Protein AF-A0A968TW89-F1 (afdb_monomer)

Mean predicted aligned error: 7.74 Å

Sequence (364 aa):
MARAKLKATPSTTDAPSNLSKARGDDRLTLAHVTHEAVEQLGGIGAVLEGMITSPVYQQQVKRTILVGPTSTQGAVDPQSRLGDHGEVLYSSVDNIDKLQLADKLRPIEWAFNTAIVYGKRHYNPPGLNRTGEAEVLLIDTFRINPDRLNRFKFKLWERFGLPSWKYESAWDYEEYMRLAEPCYYALLAIMHREDLPCVMFSHEFMGMPAVLQAIHDGPTKFRTVFHAHECSTVRRLVEDHPGHDTMFYNALRQARDLKLYVDDVFGSMDGYFRHGLISRTHLCDGLIAVGDYVRDEFRFLGRHFDDIPIDVVYNGLPVIPCTMKSKQASRTMLQDYSEKLLGYRPEVLMTHITRPVISKGLLA

Structure (mmCIF, N/CA/C/O backbone):
data_AF-A0A968TW89-F1
#
_entry.id   AF-A0A968TW89-F1
#
loop_
_atom_site.group_PDB
_atom_site.id
_atom_site.type_symbol
_atom_site.label_atom_id
_atom_site.label_alt_id
_atom_site.label_comp_id
_atom_site.label_asym_id
_atom_site.label_entity_id
_atom_site.label_seq_id
_atom_site.pdbx_PDB_ins_code
_atom_site.Cartn_x
_atom_site.Cartn_y
_atom_site.Cartn_z
_atom_site.occupancy
_atom_site.B_iso_or_equiv
_atom_site.auth_seq_id
_atom_site.auth_comp_id
_atom_site.auth_asym_id
_atom_site.auth_atom_id
_atom_site.pdbx_PDB_model_num
ATOM 1 N N . MET A 1 1 ? -5.730 -35.143 61.633 1.00 43.44 1 MET A N 1
ATOM 2 C CA . MET A 1 1 ? -6.122 -33.851 61.027 1.00 43.44 1 MET A CA 1
ATOM 3 C C . MET A 1 1 ? -4.870 -33.152 60.519 1.00 43.44 1 MET A C 1
ATOM 5 O O . MET A 1 1 ? -4.106 -32.613 61.308 1.00 43.44 1 MET A O 1
ATOM 9 N N . ALA A 1 2 ? -4.603 -33.288 59.221 1.00 30.91 2 ALA A N 1
ATOM 10 C CA . ALA A 1 2 ? -3.376 -32.850 58.564 1.00 30.91 2 ALA A CA 1
ATOM 11 C C . ALA A 1 2 ? -3.481 -31.387 58.099 1.00 30.91 2 ALA A C 1
ATOM 13 O O . ALA A 1 2 ? -4.445 -31.021 57.432 1.00 30.91 2 ALA A O 1
ATOM 14 N N . ARG A 1 3 ? -2.474 -30.566 58.419 1.00 31.75 3 ARG A N 1
ATOM 15 C CA . ARG A 1 3 ? -2.250 -29.241 57.821 1.00 31.75 3 ARG A CA 1
ATOM 16 C C . ARG A 1 3 ? -1.149 -29.378 56.770 1.00 31.75 3 ARG A C 1
ATOM 18 O O . ARG A 1 3 ? 0.006 -29.627 57.108 1.00 31.75 3 ARG A O 1
ATOM 25 N N . ALA A 1 4 ? -1.533 -29.264 55.502 1.00 34.72 4 ALA A N 1
ATOM 26 C CA . ALA A 1 4 ? -0.631 -29.317 54.360 1.00 34.72 4 ALA A CA 1
ATOM 27 C C . ALA A 1 4 ? 0.203 -28.027 54.260 1.00 34.72 4 ALA A C 1
ATOM 29 O O . ALA A 1 4 ? -0.327 -26.920 54.346 1.00 34.72 4 ALA A O 1
ATOM 30 N N . LYS A 1 5 ? 1.518 -28.190 54.084 1.00 34.56 5 LYS A N 1
ATOM 31 C CA . LYS A 1 5 ? 2.475 -27.120 53.776 1.00 34.56 5 LYS A CA 1
ATOM 32 C C . LYS A 1 5 ? 2.294 -26.676 52.321 1.00 34.56 5 LYS A C 1
ATOM 34 O O . LYS A 1 5 ? 2.336 -27.517 51.424 1.00 34.56 5 LYS A O 1
ATOM 39 N N . LEU A 1 6 ? 2.146 -25.369 52.094 1.00 33.22 6 LEU A N 1
ATOM 40 C CA . LEU A 1 6 ? 2.253 -24.763 50.766 1.00 33.22 6 LEU A CA 1
ATOM 41 C C . LEU A 1 6 ? 3.669 -24.984 50.207 1.00 33.22 6 LEU A C 1
ATOM 43 O O . LEU A 1 6 ? 4.656 -24.627 50.851 1.00 33.22 6 LEU A O 1
ATOM 47 N N . LYS A 1 7 ? 3.759 -25.566 49.007 1.00 33.78 7 LYS A N 1
ATOM 48 C CA . LYS A 1 7 ? 4.970 -25.569 48.177 1.00 33.78 7 LYS A CA 1
ATOM 49 C C . LYS A 1 7 ? 5.013 -24.273 47.367 1.00 33.78 7 LYS A C 1
ATOM 51 O O . LYS A 1 7 ? 4.023 -23.913 46.738 1.00 33.78 7 LYS A O 1
ATOM 56 N N . ALA A 1 8 ? 6.161 -23.605 47.402 1.00 33.03 8 ALA A N 1
ATOM 57 C CA . ALA A 1 8 ? 6.469 -22.431 46.600 1.00 33.03 8 ALA A CA 1
ATOM 58 C C . ALA A 1 8 ? 6.522 -22.772 45.100 1.00 33.03 8 ALA A C 1
ATOM 60 O O . ALA A 1 8 ? 7.038 -23.819 44.705 1.00 33.03 8 ALA A O 1
ATOM 61 N N . THR A 1 9 ? 5.978 -21.872 44.288 1.00 35.41 9 THR A N 1
ATOM 62 C CA . THR A 1 9 ? 5.981 -21.882 42.821 1.00 35.41 9 THR A CA 1
ATOM 63 C C . THR A 1 9 ? 7.401 -21.630 42.287 1.00 35.41 9 THR A C 1
ATOM 65 O O . THR A 1 9 ? 8.077 -20.751 42.827 1.00 35.41 9 THR A O 1
ATOM 68 N N . PRO A 1 10 ? 7.882 -22.333 41.242 1.00 32.16 10 PRO A N 1
ATOM 69 C CA . PRO A 1 10 ? 9.173 -22.029 40.631 1.00 32.16 10 PRO A CA 1
ATOM 70 C C . PRO A 1 10 ? 9.092 -20.746 39.796 1.00 32.16 10 PRO A C 1
ATOM 72 O O . PRO A 1 10 ? 8.115 -20.514 39.084 1.00 32.16 10 PRO A O 1
ATOM 75 N N . SER A 1 11 ? 10.139 -19.931 39.890 1.00 30.52 11 SER A N 1
ATOM 76 C CA . SER A 1 11 ? 10.360 -18.714 39.114 1.00 30.52 11 SER A CA 1
ATOM 77 C C . SER A 1 11 ? 10.463 -19.009 37.617 1.00 30.52 11 SER A C 1
ATOM 79 O O . SER A 1 11 ? 11.311 -19.787 37.187 1.00 30.52 11 SER A O 1
ATOM 81 N N . THR A 1 12 ? 9.642 -18.340 36.812 1.00 35.75 12 THR A N 1
ATOM 82 C CA . THR A 1 12 ? 9.763 -18.295 35.351 1.00 35.75 12 THR A CA 1
ATOM 83 C C . THR A 1 12 ? 10.919 -17.378 34.952 1.00 35.75 12 THR A C 1
ATOM 85 O O . THR A 1 12 ? 10.725 -16.202 34.652 1.00 35.75 12 THR A O 1
ATOM 88 N N . THR A 1 13 ? 12.129 -17.920 34.968 1.00 39.28 13 THR A N 1
ATOM 89 C CA . THR A 1 13 ? 13.315 -17.345 34.325 1.00 39.28 13 THR A CA 1
ATOM 90 C C . THR A 1 13 ? 14.008 -18.460 33.566 1.00 39.28 13 THR A C 1
ATOM 92 O O . THR A 1 13 ? 14.981 -18.999 34.061 1.00 39.28 13 THR A O 1
ATOM 95 N N . ASP A 1 14 ? 13.462 -18.823 32.407 1.00 30.08 14 ASP A N 1
ATOM 96 C CA . ASP A 1 14 ? 14.126 -19.648 31.393 1.00 30.08 14 ASP A CA 1
ATOM 97 C C . ASP A 1 14 ? 13.473 -19.336 30.037 1.00 30.08 14 ASP A C 1
ATOM 99 O O . ASP A 1 14 ? 12.584 -20.034 29.551 1.00 30.08 14 ASP A O 1
ATOM 103 N N . ALA A 1 15 ? 13.869 -18.207 29.447 1.00 32.59 15 ALA A N 1
ATOM 104 C CA . ALA A 1 15 ? 13.660 -17.970 28.023 1.00 32.59 15 ALA A CA 1
ATOM 105 C C . ALA A 1 15 ? 14.688 -18.822 27.256 1.00 32.59 15 ALA A C 1
ATOM 107 O O . ALA A 1 15 ? 15.864 -18.799 27.625 1.00 32.59 15 ALA A O 1
ATOM 108 N N . PRO A 1 16 ? 14.309 -19.564 26.201 1.00 33.81 16 PRO A N 1
ATOM 109 C CA . PRO A 1 16 ? 15.268 -20.367 25.460 1.00 33.81 16 PRO A CA 1
ATOM 110 C C . PRO A 1 16 ? 16.238 -19.457 24.693 1.00 33.81 16 PRO A C 1
ATOM 112 O O . PRO A 1 16 ? 15.933 -18.921 23.628 1.00 33.81 16 PRO A O 1
ATOM 115 N N . SER A 1 17 ? 17.440 -19.305 25.246 1.00 40.53 17 SER A N 1
ATOM 116 C CA . SER A 1 17 ? 18.613 -18.746 24.587 1.00 40.53 17 SER A CA 1
ATOM 117 C C . SER A 1 17 ? 19.131 -19.743 23.551 1.00 40.53 17 SER A C 1
ATOM 119 O O . SER A 1 17 ? 19.989 -20.565 23.849 1.00 40.53 17 SER A O 1
ATOM 121 N N . ASN A 1 18 ? 18.587 -19.698 22.338 1.00 33.72 18 ASN A N 1
ATOM 122 C CA . ASN A 1 18 ? 19.190 -20.327 21.162 1.00 33.72 18 ASN A CA 1
ATOM 123 C C . ASN A 1 18 ? 18.814 -19.543 19.896 1.00 33.72 18 ASN A C 1
ATOM 125 O O . ASN A 1 18 ? 18.262 -20.077 18.941 1.00 33.72 18 ASN A O 1
ATOM 129 N N . LEU A 1 19 ? 19.159 -18.252 19.879 1.00 38.22 19 LEU A N 1
ATOM 130 C CA . LEU A 1 19 ? 19.440 -17.547 18.628 1.00 38.22 19 LEU A CA 1
ATOM 131 C C . LEU A 1 19 ? 20.849 -17.962 18.202 1.00 38.22 19 LEU A C 1
ATOM 133 O O . LEU A 1 19 ? 21.857 -17.356 18.565 1.00 38.22 19 LEU A O 1
ATOM 137 N N . SER A 1 20 ? 20.904 -19.096 17.511 1.00 35.81 20 SER A N 1
ATOM 138 C CA . SER A 1 20 ? 22.092 -19.581 16.824 1.00 35.81 20 SER A CA 1
ATOM 139 C C . SER A 1 20 ? 22.679 -18.472 15.954 1.00 35.81 20 SER A C 1
ATOM 141 O O . SER A 1 20 ? 21.954 -17.862 15.173 1.00 35.81 20 SER A O 1
ATOM 143 N N . LYS A 1 21 ? 23.991 -18.253 16.091 1.00 38.94 21 LYS A N 1
ATOM 144 C CA . LYS A 1 21 ? 24.856 -17.431 15.231 1.00 38.94 21 LYS A CA 1
ATOM 145 C C . LYS A 1 21 ? 24.354 -17.367 13.779 1.00 38.94 21 LYS A C 1
ATOM 147 O O . LYS A 1 21 ? 24.597 -18.291 13.002 1.00 38.94 21 LYS A O 1
ATOM 152 N N . ALA A 1 22 ? 23.685 -16.267 13.445 1.00 36.16 22 ALA A N 1
ATOM 153 C CA . ALA A 1 22 ? 23.353 -15.887 12.082 1.00 36.16 22 ALA A CA 1
ATOM 154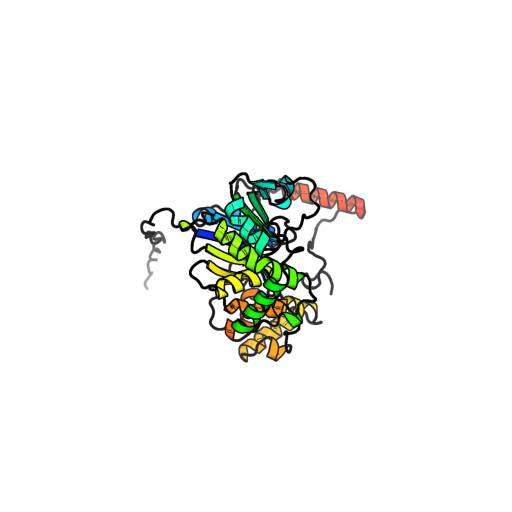 C C . ALA A 1 22 ? 24.644 -15.592 11.303 1.00 36.16 22 ALA A C 1
ATOM 156 O O . ALA A 1 22 ? 25.628 -15.086 11.859 1.00 36.16 22 ALA A O 1
ATOM 157 N N . ARG A 1 23 ? 24.648 -15.980 10.028 1.00 44.28 23 ARG A N 1
ATOM 158 C CA . ARG A 1 23 ? 25.705 -15.659 9.063 1.00 44.28 23 ARG A CA 1
ATOM 159 C C . ARG A 1 23 ? 25.574 -14.157 8.721 1.00 44.28 23 ARG A C 1
ATOM 161 O O . ARG A 1 23 ? 24.701 -13.482 9.251 1.00 44.28 23 ARG A O 1
ATOM 168 N N . GLY A 1 24 ? 26.519 -13.584 7.972 1.00 46.09 24 GLY A N 1
ATOM 169 C CA . GLY A 1 24 ? 26.603 -12.125 7.765 1.00 46.09 24 GLY A CA 1
ATOM 170 C C . GLY A 1 24 ? 25.269 -11.461 7.379 1.00 46.09 24 GLY A C 1
ATOM 171 O O . GLY A 1 24 ? 24.566 -12.001 6.544 1.00 46.09 24 GLY A O 1
ATOM 172 N N . ASP A 1 25 ? 24.961 -10.318 8.010 1.00 62.34 25 ASP A N 1
ATOM 173 C CA . ASP A 1 25 ? 23.773 -9.449 7.834 1.00 62.34 25 ASP A CA 1
ATOM 174 C C . ASP A 1 25 ? 22.530 -10.118 7.195 1.00 62.34 25 ASP A C 1
ATOM 176 O O . ASP A 1 25 ? 22.095 -9.719 6.119 1.00 62.34 25 ASP A O 1
ATOM 180 N N . ASP A 1 26 ? 21.938 -11.115 7.872 1.00 79.06 26 ASP A N 1
ATOM 181 C CA . ASP A 1 26 ? 20.711 -11.846 7.470 1.00 79.06 26 ASP A CA 1
ATOM 182 C C . ASP A 1 26 ? 19.421 -10.968 7.488 1.00 79.06 26 ASP A C 1
ATOM 184 O O . ASP A 1 26 ? 18.300 -11.476 7.575 1.00 79.06 26 ASP A O 1
ATOM 188 N N . ARG A 1 27 ? 19.544 -9.634 7.446 1.00 90.81 27 ARG A N 1
ATOM 189 C CA . ARG A 1 27 ? 18.408 -8.699 7.481 1.00 90.81 27 ARG A CA 1
ATOM 190 C C . ARG A 1 27 ? 17.698 -8.609 6.128 1.00 90.81 27 ARG A C 1
ATOM 192 O O . ARG A 1 27 ? 18.311 -8.646 5.065 1.00 90.81 27 ARG A O 1
ATOM 199 N N . LEU A 1 28 ? 16.383 -8.417 6.179 1.00 95.06 28 LEU A N 1
ATOM 200 C CA . LEU A 1 28 ? 15.502 -8.442 5.013 1.00 95.06 28 LEU A CA 1
ATOM 201 C C . LEU A 1 28 ? 15.540 -7.138 4.208 1.00 95.06 28 LEU A C 1
ATOM 203 O O . LEU A 1 28 ? 15.766 -6.054 4.748 1.00 95.06 28 LEU A O 1
ATOM 207 N N . THR A 1 29 ? 15.223 -7.244 2.920 1.00 96.88 29 THR A N 1
ATOM 208 C CA . THR A 1 29 ? 14.834 -6.109 2.072 1.00 96.88 29 THR A CA 1
ATOM 209 C C . THR A 1 29 ? 13.338 -6.204 1.812 1.00 96.88 29 THR A C 1
ATOM 211 O O . THR A 1 29 ? 12.863 -7.236 1.332 1.00 96.88 29 THR A O 1
ATOM 214 N N . LEU A 1 30 ? 12.603 -5.144 2.148 1.00 97.62 30 LEU A N 1
ATOM 215 C CA . LEU A 1 30 ? 11.154 -5.073 1.980 1.00 97.62 30 LEU A CA 1
ATOM 216 C C . LEU A 1 30 ? 10.790 -3.964 0.987 1.00 97.62 30 LEU A C 1
ATOM 218 O O . LEU A 1 30 ? 11.285 -2.840 1.092 1.00 97.62 30 LEU A O 1
ATOM 222 N N . ALA A 1 31 ? 9.896 -4.272 0.050 1.00 98.00 31 ALA A N 1
ATOM 223 C CA . ALA A 1 31 ? 9.299 -3.314 -0.873 1.00 98.00 31 ALA A CA 1
ATOM 224 C C . ALA A 1 31 ? 7.801 -3.184 -0.578 1.00 98.00 31 ALA A C 1
ATOM 226 O O . ALA A 1 31 ? 7.065 -4.161 -0.670 1.00 98.00 31 ALA A O 1
ATOM 227 N N . HIS A 1 32 ? 7.338 -1.989 -0.234 1.00 97.75 32 HIS A N 1
ATOM 228 C CA . HIS A 1 32 ? 5.956 -1.701 0.133 1.00 97.75 32 HIS A CA 1
ATOM 229 C C . HIS A 1 32 ? 5.269 -0.940 -0.995 1.00 97.75 32 HIS A C 1
ATOM 231 O O . HIS A 1 32 ? 5.511 0.252 -1.175 1.00 97.75 32 HIS A O 1
ATOM 237 N N . VAL A 1 33 ? 4.402 -1.615 -1.748 1.00 97.50 33 VAL A N 1
ATOM 238 C CA . VAL A 1 33 ? 3.619 -0.989 -2.819 1.00 97.50 33 VAL A CA 1
ATOM 239 C C . VAL A 1 33 ? 2.345 -0.397 -2.219 1.00 97.50 33 VAL A C 1
ATOM 241 O O . VAL A 1 33 ? 1.517 -1.129 -1.671 1.00 97.50 33 VAL A O 1
ATOM 244 N N . THR A 1 34 ? 2.211 0.929 -2.278 1.00 93.81 34 THR A N 1
ATOM 245 C CA . THR A 1 34 ? 1.164 1.703 -1.597 1.00 93.81 34 THR A CA 1
ATOM 246 C C . THR A 1 34 ? 0.911 3.050 -2.283 1.00 93.81 34 THR A C 1
ATOM 248 O O . THR A 1 34 ? 1.811 3.641 -2.874 1.00 93.81 34 THR A O 1
ATOM 251 N N . HIS A 1 35 ? -0.312 3.569 -2.169 1.00 87.38 35 HIS A N 1
ATOM 252 C CA . HIS A 1 35 ? -0.654 4.930 -2.601 1.00 87.38 35 HIS A CA 1
ATOM 253 C C . HIS A 1 35 ? -0.114 6.021 -1.665 1.00 87.38 35 HIS A C 1
ATOM 255 O O . HIS A 1 35 ? 0.038 7.164 -2.076 1.00 87.38 35 HIS A O 1
ATOM 261 N N . GLU A 1 36 ? 0.227 5.667 -0.421 1.00 83.06 36 GLU A N 1
ATOM 262 C CA . GLU A 1 36 ? 0.750 6.598 0.591 1.00 83.06 36 GLU A CA 1
ATOM 263 C C . GLU A 1 36 ? 2.289 6.567 0.672 1.00 83.06 36 GLU A C 1
ATOM 265 O O . GLU A 1 36 ? 2.871 6.722 1.745 1.00 83.06 36 GLU A O 1
ATOM 270 N N . ALA A 1 37 ? 2.979 6.304 -0.448 1.00 78.06 37 ALA A N 1
ATOM 271 C CA . ALA A 1 37 ? 4.445 6.202 -0.463 1.00 78.06 37 ALA A CA 1
ATOM 272 C C . ALA A 1 37 ? 5.121 7.539 -0.097 1.00 78.06 37 ALA A C 1
ATOM 274 O O . ALA A 1 37 ? 6.192 7.559 0.512 1.00 78.06 37 ALA A O 1
ATOM 275 N N . VAL A 1 38 ? 4.474 8.658 -0.442 1.00 75.50 38 VAL A N 1
ATOM 276 C CA . VAL A 1 38 ? 4.938 10.024 -0.156 1.00 75.50 38 VAL A CA 1
ATOM 277 C C . VAL A 1 38 ? 3.905 10.799 0.646 1.00 75.50 38 VAL A C 1
ATOM 279 O O . VAL A 1 38 ? 4.198 11.250 1.755 1.00 75.50 38 VAL A O 1
ATOM 282 N N . GLU A 1 39 ? 2.689 10.931 0.129 1.00 71.94 39 GLU A N 1
ATOM 283 C CA . GLU A 1 39 ? 1.639 11.688 0.803 1.00 71.94 39 GLU A CA 1
ATOM 284 C C . GLU A 1 39 ? 0.882 10.796 1.784 1.00 71.94 39 GLU A C 1
ATOM 286 O O . GLU A 1 39 ? 0.340 9.752 1.422 1.00 71.94 39 GLU A O 1
ATOM 291 N N . GLN A 1 40 ? 0.832 11.222 3.045 1.00 71.25 40 GLN A N 1
ATOM 292 C CA . GLN A 1 40 ? 0.025 10.567 4.065 1.00 71.25 40 GLN A CA 1
ATOM 293 C C . GLN A 1 40 ? -1.432 11.013 3.905 1.00 71.25 40 GLN A C 1
ATOM 295 O O . GLN A 1 40 ? -1.878 11.985 4.513 1.00 71.25 40 GLN A O 1
ATOM 300 N N . LEU A 1 41 ? -2.162 10.318 3.037 1.00 62.47 41 LEU A N 1
ATOM 301 C CA . LEU A 1 41 ? -3.573 10.597 2.755 1.00 62.47 41 LEU A CA 1
ATOM 302 C C . LEU A 1 41 ? -4.517 9.878 3.731 1.00 62.47 41 LEU A C 1
ATOM 304 O O . LEU A 1 41 ? -5.689 10.245 3.855 1.00 62.47 41 LEU A O 1
ATOM 308 N N . GLY A 1 42 ? -4.023 8.862 4.440 1.00 68.81 42 GLY A N 1
ATOM 309 C CA . GLY A 1 42 ? -4.840 7.977 5.251 1.00 68.81 42 GLY A CA 1
ATOM 310 C C . GLY A 1 42 ? -4.091 7.336 6.416 1.00 68.81 42 GLY A C 1
ATOM 311 O O . GLY A 1 42 ? -3.164 7.891 7.008 1.00 68.81 42 GLY A O 1
ATOM 312 N N . GLY A 1 43 ? -4.594 6.170 6.826 1.00 79.50 43 GLY A N 1
ATOM 313 C CA . GLY A 1 43 ? -4.049 5.425 7.958 1.00 79.50 43 GLY A CA 1
ATOM 314 C C . GLY A 1 43 ? -2.787 4.638 7.610 1.00 79.50 43 GLY A C 1
ATOM 315 O O . GLY A 1 43 ? -2.008 4.337 8.511 1.00 79.50 43 GLY A O 1
ATOM 316 N N . ILE A 1 44 ? -2.561 4.316 6.330 1.00 84.62 44 ILE A N 1
ATOM 317 C CA .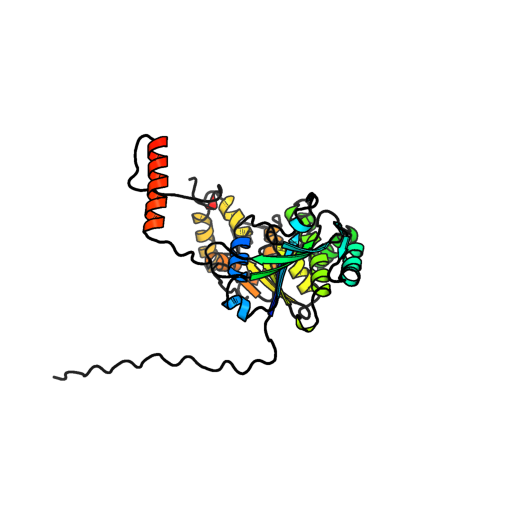 ILE A 1 44 ? -1.461 3.435 5.924 1.00 84.62 44 ILE A CA 1
ATOM 318 C C . ILE A 1 44 ? -0.122 4.149 6.110 1.00 84.62 44 ILE A C 1
ATOM 320 O O . ILE A 1 44 ? 0.809 3.553 6.647 1.00 84.62 44 ILE A O 1
ATOM 324 N N . GLY A 1 45 ? -0.027 5.431 5.752 1.00 84.25 45 GLY A N 1
ATOM 325 C CA . GLY A 1 45 ? 1.182 6.229 5.933 1.00 84.25 45 GLY A CA 1
ATOM 326 C C . GLY A 1 45 ? 1.576 6.365 7.405 1.00 84.25 45 GLY A C 1
ATOM 327 O O . GLY A 1 45 ? 2.752 6.225 7.730 1.00 84.25 45 GLY A O 1
ATOM 328 N N . ALA A 1 46 ? 0.601 6.509 8.315 1.00 85.06 46 ALA A N 1
ATOM 329 C CA . ALA A 1 46 ? 0.859 6.526 9.761 1.00 85.06 46 ALA A CA 1
ATOM 330 C C . ALA A 1 46 ? 1.452 5.196 10.257 1.00 85.06 46 ALA A C 1
ATOM 332 O O . ALA A 1 46 ? 2.368 5.176 11.080 1.00 85.06 46 ALA A O 1
ATOM 333 N N . VAL A 1 47 ? 0.928 4.076 9.749 1.00 87.56 47 VAL A N 1
ATOM 334 C CA . VAL A 1 47 ? 1.423 2.733 10.079 1.00 87.56 47 VAL A CA 1
ATOM 335 C C . VAL A 1 47 ? 2.836 2.535 9.541 1.00 87.56 47 VAL A C 1
ATOM 337 O O . VAL A 1 47 ? 3.700 2.054 10.271 1.00 87.56 47 VAL A O 1
ATOM 340 N N . LEU A 1 48 ? 3.092 2.930 8.292 1.00 89.94 48 LEU A N 1
ATOM 341 C CA . LEU A 1 48 ? 4.414 2.831 7.677 1.00 89.94 48 LEU A CA 1
ATOM 342 C C . LEU A 1 48 ? 5.443 3.686 8.422 1.00 89.94 48 LEU A C 1
ATOM 344 O O . LEU A 1 48 ? 6.508 3.174 8.750 1.00 89.94 48 LEU A O 1
ATOM 348 N N . GLU A 1 49 ? 5.121 4.933 8.770 1.00 89.44 49 GLU A N 1
ATOM 349 C CA . GLU A 1 49 ? 5.998 5.789 9.579 1.00 89.44 49 GLU A CA 1
ATOM 350 C C . GLU A 1 49 ? 6.303 5.158 10.949 1.00 89.44 49 GLU A C 1
ATOM 352 O O . GLU A 1 49 ? 7.466 5.064 11.359 1.00 89.44 49 GLU A O 1
ATOM 357 N N . GLY A 1 50 ? 5.274 4.670 11.651 1.00 89.19 50 GLY A N 1
ATOM 358 C CA . GLY A 1 50 ? 5.436 4.006 12.946 1.00 89.19 50 GLY A CA 1
ATOM 359 C C . GLY A 1 50 ? 6.279 2.729 12.863 1.00 89.19 50 GLY A C 1
ATOM 360 O O . GLY A 1 50 ? 7.083 2.450 13.755 1.00 89.19 50 GLY A O 1
ATOM 361 N N . MET A 1 51 ? 6.133 1.972 11.774 1.00 91.25 51 MET A N 1
ATOM 362 C CA . MET A 1 51 ? 6.897 0.758 11.502 1.00 91.25 51 MET A CA 1
ATOM 363 C C . MET A 1 51 ? 8.358 1.072 11.152 1.00 91.25 51 MET A C 1
ATOM 365 O O . MET A 1 51 ? 9.258 0.519 11.776 1.00 91.25 51 MET A O 1
ATOM 369 N N . ILE A 1 52 ? 8.610 1.993 10.218 1.00 93.31 52 ILE A N 1
ATOM 370 C CA . ILE A 1 52 ? 9.956 2.365 9.744 1.00 93.31 52 ILE A CA 1
ATOM 371 C C . ILE A 1 52 ? 10.808 2.950 10.876 1.00 93.31 52 ILE A C 1
ATOM 373 O O . ILE A 1 52 ? 12.015 2.718 10.936 1.00 93.31 52 ILE A O 1
ATOM 377 N N . THR A 1 53 ? 10.186 3.676 11.806 1.00 92.56 53 THR A N 1
ATOM 378 C CA . THR A 1 53 ? 10.854 4.258 12.984 1.00 92.56 53 THR A CA 1
ATOM 379 C C . THR A 1 53 ? 10.952 3.290 14.172 1.00 92.56 53 THR A C 1
ATOM 381 O O . THR A 1 53 ? 11.498 3.639 15.223 1.00 92.56 53 THR A O 1
ATOM 384 N N . SER A 1 54 ? 10.429 2.065 14.051 1.00 91.69 54 SER A N 1
ATOM 385 C CA . SER A 1 54 ? 10.473 1.062 15.115 1.00 91.69 54 SER A CA 1
ATOM 386 C C . SER A 1 54 ? 11.859 0.409 15.215 1.00 91.69 54 SER A C 1
ATOM 388 O O . SER A 1 54 ? 12.328 -0.183 14.240 1.00 91.69 54 SER A O 1
ATOM 390 N N . PRO A 1 55 ? 12.491 0.385 16.405 1.00 91.12 55 PRO A N 1
ATOM 391 C CA . PRO A 1 55 ? 13.775 -0.294 16.589 1.00 91.12 55 PRO A CA 1
ATOM 392 C C . PRO A 1 55 ? 13.717 -1.793 16.274 1.00 91.12 55 PRO A C 1
ATOM 394 O O . PRO A 1 55 ? 14.674 -2.353 15.751 1.00 91.12 55 PRO A O 1
ATOM 397 N N . VAL A 1 56 ? 12.588 -2.446 16.571 1.00 92.12 56 VAL A N 1
ATOM 398 C CA . VAL A 1 56 ? 12.401 -3.882 16.305 1.00 92.12 56 VAL A CA 1
ATOM 399 C C . VAL A 1 56 ? 12.379 -4.149 14.803 1.00 92.12 56 VAL A C 1
ATOM 401 O O . VAL A 1 56 ? 12.978 -5.114 14.340 1.00 92.12 56 VAL A O 1
ATOM 404 N N . TYR A 1 57 ? 11.738 -3.269 14.035 1.00 93.19 57 TYR A N 1
ATOM 405 C CA . TYR A 1 57 ? 11.708 -3.365 12.580 1.00 93.19 57 TYR A CA 1
ATOM 406 C C . TYR A 1 57 ? 13.107 -3.154 11.984 1.00 93.19 57 TYR A C 1
ATOM 408 O O . TYR A 1 57 ? 13.583 -3.981 11.213 1.00 93.19 57 TYR A O 1
ATOM 416 N N . GLN A 1 58 ? 13.823 -2.116 12.421 1.00 93.75 58 GLN A N 1
ATOM 417 C CA . GLN A 1 58 ? 15.174 -1.793 11.937 1.00 93.75 58 GLN A CA 1
ATOM 418 C C . GLN A 1 58 ? 16.226 -2.870 12.261 1.00 93.75 58 GLN A C 1
ATOM 420 O O . GLN A 1 58 ? 17.222 -3.010 11.549 1.00 93.75 58 GLN A O 1
ATOM 425 N N . GLN A 1 59 ? 16.010 -3.655 13.322 1.00 94.00 59 GLN A N 1
ATOM 426 C CA . GLN A 1 59 ? 16.849 -4.813 13.649 1.00 94.00 59 GLN A CA 1
ATOM 427 C C . GLN A 1 59 ? 16.680 -5.971 12.659 1.00 94.00 59 GLN A C 1
ATOM 429 O O . GLN A 1 59 ? 17.611 -6.752 12.490 1.00 94.00 59 GLN A O 1
ATOM 434 N N . GLN A 1 60 ? 15.515 -6.088 12.017 1.00 95.00 60 GLN A N 1
ATOM 435 C CA . GLN A 1 60 ? 15.182 -7.191 11.109 1.00 95.00 60 GLN A CA 1
ATOM 436 C C . GLN A 1 60 ? 15.268 -6.789 9.633 1.00 95.00 60 GLN A C 1
ATOM 438 O O . GLN A 1 60 ? 15.453 -7.642 8.768 1.00 95.00 60 GLN A O 1
ATOM 443 N N . VAL A 1 61 ? 15.146 -5.495 9.337 1.00 95.94 61 VAL A N 1
ATOM 444 C CA . VAL A 1 61 ? 15.058 -4.962 7.976 1.00 95.94 61 VAL A CA 1
ATOM 445 C C . VAL A 1 61 ? 16.260 -4.074 7.682 1.00 95.94 61 VAL A C 1
ATOM 447 O O . VAL A 1 61 ? 16.520 -3.093 8.376 1.00 95.94 61 VAL A O 1
ATOM 450 N N . LYS A 1 62 ? 17.003 -4.429 6.632 1.00 94.88 62 LYS A N 1
ATOM 451 C CA . LYS A 1 62 ? 18.159 -3.682 6.122 1.00 94.88 62 LYS A CA 1
ATOM 452 C C . LYS A 1 62 ? 17.715 -2.536 5.224 1.00 94.88 62 LYS A C 1
ATOM 454 O O . LYS A 1 62 ? 18.234 -1.432 5.351 1.00 94.88 62 LYS A O 1
ATOM 459 N N . ARG A 1 63 ? 16.776 -2.810 4.315 1.00 96.06 63 ARG A N 1
ATOM 460 C CA . ARG A 1 63 ? 16.281 -1.860 3.312 1.00 96.06 63 ARG A CA 1
ATOM 461 C C . ARG A 1 63 ? 14.761 -1.857 3.302 1.00 96.06 63 ARG A C 1
ATOM 463 O O . ARG A 1 63 ? 14.138 -2.915 3.250 1.00 96.06 63 ARG A O 1
ATOM 470 N N . THR A 1 64 ? 14.187 -0.662 3.326 1.00 97.50 64 THR A N 1
ATOM 471 C CA . THR A 1 64 ? 12.753 -0.441 3.123 1.00 97.50 64 THR A CA 1
ATOM 472 C C . THR A 1 64 ? 12.587 0.431 1.897 1.00 97.50 64 THR A C 1
ATOM 474 O O . THR A 1 64 ? 13.148 1.522 1.860 1.00 97.50 64 THR A O 1
ATOM 477 N N . ILE A 1 65 ? 11.827 -0.044 0.915 1.00 97.88 65 ILE A N 1
ATOM 478 C CA . ILE A 1 65 ? 11.555 0.672 -0.329 1.00 97.88 65 ILE A CA 1
ATOM 479 C C . ILE A 1 65 ? 10.049 0.905 -0.417 1.00 97.88 65 ILE A C 1
ATOM 481 O O . ILE A 1 65 ? 9.283 -0.046 -0.540 1.00 97.88 65 ILE A O 1
ATOM 485 N N . LEU A 1 66 ? 9.604 2.153 -0.343 1.00 97.38 66 LEU A N 1
ATOM 486 C CA . LEU A 1 66 ? 8.214 2.526 -0.583 1.00 97.38 66 LEU A CA 1
ATOM 487 C C . LEU A 1 66 ? 8.016 2.758 -2.077 1.00 97.38 66 LEU A C 1
ATOM 489 O O . LEU A 1 66 ? 8.781 3.497 -2.692 1.00 97.38 66 LEU A O 1
ATOM 493 N N . VAL A 1 67 ? 6.998 2.136 -2.663 1.00 97.44 67 VAL A N 1
ATOM 494 C CA . VAL A 1 67 ? 6.700 2.256 -4.091 1.00 97.44 67 VAL A CA 1
ATOM 495 C C . VAL A 1 67 ? 5.283 2.758 -4.290 1.00 97.44 67 VAL A C 1
ATOM 497 O O . VAL A 1 67 ? 4.351 2.195 -3.720 1.00 97.44 67 VAL A O 1
ATOM 500 N N . GLY A 1 68 ? 5.108 3.776 -5.126 1.00 95.19 68 GLY A N 1
ATOM 501 C CA . GLY A 1 68 ? 3.793 4.340 -5.417 1.00 95.19 68 GLY A CA 1
ATOM 502 C C . GLY A 1 68 ? 3.732 5.083 -6.752 1.00 95.19 68 GLY A C 1
ATOM 503 O O . GLY A 1 68 ? 4.758 5.264 -7.415 1.00 95.19 68 GLY A O 1
ATOM 504 N N . PRO A 1 69 ? 2.532 5.504 -7.179 1.00 93.50 69 PRO A N 1
ATOM 505 C CA . PRO A 1 69 ? 2.388 6.417 -8.305 1.00 93.50 69 PRO A CA 1
ATOM 506 C C . PRO A 1 69 ? 2.944 7.804 -7.948 1.00 93.50 69 PRO A C 1
ATOM 508 O O . PRO A 1 69 ? 2.936 8.218 -6.788 1.00 93.50 69 PRO A O 1
ATOM 511 N N . THR A 1 70 ? 3.425 8.549 -8.942 1.00 87.19 70 THR A N 1
ATOM 512 C CA . THR A 1 70 ? 3.766 9.963 -8.745 1.00 87.19 70 THR A CA 1
ATOM 513 C C . THR A 1 70 ? 2.492 10.815 -8.722 1.00 87.19 70 THR A C 1
ATOM 515 O O . THR A 1 70 ? 1.719 10.821 -9.678 1.00 87.19 70 THR A O 1
ATOM 518 N N . SER A 1 71 ? 2.268 11.563 -7.640 1.00 71.62 71 SER A N 1
ATOM 519 C CA . SER A 1 71 ? 1.181 12.553 -7.548 1.00 71.62 71 SER A CA 1
ATOM 520 C C . SER A 1 71 ? 1.567 13.903 -8.173 1.00 71.62 71 SER A C 1
ATOM 522 O O . SER A 1 71 ? 0.714 14.740 -8.462 1.00 71.62 71 SER A O 1
ATOM 524 N N . THR A 1 72 ? 2.862 14.133 -8.416 1.00 59.97 72 THR A N 1
ATOM 525 C CA . THR A 1 72 ? 3.440 15.473 -8.572 1.00 59.97 72 THR A CA 1
ATOM 526 C C . THR A 1 72 ? 3.930 15.783 -9.986 1.00 59.97 72 THR A C 1
ATOM 528 O O . THR A 1 72 ? 5.000 16.362 -10.164 1.00 59.97 72 THR A O 1
ATOM 531 N N . GLN A 1 73 ? 3.139 15.515 -11.031 1.00 54.94 73 GLN A N 1
ATOM 532 C CA . GLN A 1 73 ? 3.479 16.041 -12.368 1.00 54.94 73 GLN A CA 1
ATOM 533 C C . GLN A 1 73 ? 3.631 17.580 -12.386 1.00 54.94 73 GLN A C 1
ATOM 535 O O . GLN A 1 73 ? 4.353 18.111 -13.225 1.00 54.94 73 GLN A O 1
ATOM 540 N N . GLY A 1 74 ? 3.000 18.286 -11.436 1.00 50.88 74 GLY A N 1
ATOM 541 C CA . GLY A 1 74 ? 3.060 19.744 -11.284 1.00 50.88 74 GLY A CA 1
ATOM 542 C C . GLY A 1 74 ? 4.007 20.287 -10.204 1.00 50.88 74 GLY A C 1
ATOM 543 O O . GLY A 1 74 ? 3.979 21.494 -9.969 1.00 50.88 74 GLY A O 1
ATOM 544 N N . ALA A 1 75 ? 4.813 19.460 -9.520 1.00 58.66 75 ALA A N 1
ATOM 545 C CA . ALA A 1 75 ? 5.781 19.995 -8.556 1.00 58.66 75 ALA A CA 1
ATOM 546 C C . ALA A 1 75 ? 6.821 20.864 -9.278 1.00 58.66 75 ALA A C 1
ATOM 548 O O . ALA A 1 75 ? 7.511 20.396 -10.182 1.00 58.66 75 ALA A O 1
ATOM 549 N N . VAL A 1 76 ? 6.911 22.133 -8.871 1.00 62.12 76 VAL A N 1
ATOM 550 C CA . VAL A 1 76 ? 7.846 23.113 -9.451 1.00 62.12 76 VAL A CA 1
ATOM 551 C C . VAL A 1 76 ? 9.279 22.850 -8.979 1.00 62.12 76 VAL A C 1
ATOM 553 O O . VAL A 1 76 ? 10.219 23.091 -9.730 1.00 62.12 76 VAL A O 1
ATOM 556 N N . ASP A 1 77 ? 9.445 22.337 -7.756 1.00 78.25 77 ASP A N 1
ATOM 557 C CA . ASP A 1 77 ? 10.746 21.961 -7.201 1.00 78.25 77 ASP A CA 1
ATOM 558 C C . ASP A 1 77 ? 10.963 20.438 -7.284 1.00 78.25 77 ASP A C 1
ATOM 560 O O . ASP A 1 77 ? 10.247 19.690 -6.605 1.00 78.25 77 ASP A O 1
ATOM 564 N N . PRO A 1 78 ? 11.973 19.968 -8.039 1.00 77.44 78 PRO A N 1
ATOM 565 C CA . PRO A 1 78 ? 12.380 18.568 -8.076 1.00 77.44 78 PRO A CA 1
ATOM 566 C C . PRO A 1 78 ? 12.554 17.920 -6.698 1.00 77.44 78 PRO A C 1
ATOM 568 O O . PRO A 1 78 ? 12.185 16.762 -6.533 1.00 77.44 78 PRO A O 1
ATOM 571 N N . GLN A 1 79 ? 13.075 18.634 -5.691 1.00 78.56 79 GLN A N 1
ATOM 572 C CA . GLN A 1 79 ? 13.321 18.044 -4.364 1.00 78.56 79 GLN A CA 1
ATOM 573 C C . GLN A 1 79 ? 12.033 17.781 -3.575 1.00 78.56 79 GLN A C 1
ATOM 575 O O . GLN A 1 79 ? 11.990 16.871 -2.752 1.00 78.56 79 GLN A O 1
ATOM 580 N N . SER A 1 80 ? 10.955 18.504 -3.882 1.00 81.75 80 SER A N 1
ATOM 581 C CA . SER A 1 80 ? 9.655 18.331 -3.221 1.00 81.75 80 SER A CA 1
ATOM 582 C C . SER A 1 80 ? 8.904 17.064 -3.653 1.00 81.75 80 SER A C 1
ATOM 584 O O . SER A 1 80 ? 7.914 16.688 -3.028 1.00 81.75 80 SER A O 1
ATOM 586 N N . ARG A 1 81 ? 9.377 16.357 -4.692 1.00 82.25 81 ARG A N 1
ATOM 587 C CA . ARG A 1 81 ? 8.687 15.184 -5.258 1.00 82.25 81 ARG A CA 1
ATOM 588 C C . ARG A 1 81 ? 8.524 14.020 -4.286 1.00 82.25 81 ARG A C 1
ATOM 590 O O . ARG A 1 81 ? 7.583 13.248 -4.437 1.00 82.25 81 ARG A O 1
ATOM 597 N N . LEU A 1 82 ? 9.429 13.883 -3.316 1.00 85.12 82 LEU A N 1
ATOM 598 C CA . LEU A 1 82 ? 9.377 12.837 -2.287 1.00 85.12 82 LEU A CA 1
ATOM 599 C C . LEU A 1 82 ? 8.751 13.330 -0.970 1.00 85.12 82 LEU A C 1
ATOM 601 O O . LEU A 1 82 ? 8.818 12.628 0.041 1.00 85.12 82 LEU A O 1
ATOM 605 N N . GLY A 1 83 ? 8.118 14.509 -0.995 1.00 82.88 83 GLY A N 1
ATOM 606 C CA . GLY A 1 83 ? 7.527 15.159 0.168 1.00 82.88 83 GLY A CA 1
ATOM 607 C C . GLY A 1 83 ? 8.569 15.762 1.107 1.00 82.88 83 GLY A C 1
ATOM 608 O O . GLY A 1 83 ? 9.767 15.805 0.814 1.00 82.88 83 GLY A O 1
ATOM 609 N N . ASP A 1 84 ? 8.098 16.226 2.262 1.00 81.06 84 ASP A N 1
ATOM 610 C CA . ASP A 1 84 ? 8.966 16.798 3.286 1.00 81.06 84 ASP A CA 1
ATOM 611 C C . ASP A 1 84 ? 10.019 15.781 3.748 1.00 81.06 84 ASP A C 1
ATOM 613 O O . ASP A 1 84 ? 9.729 14.596 3.954 1.00 81.06 84 ASP A O 1
ATOM 617 N N . HIS A 1 85 ? 11.251 16.269 3.928 1.00 85.88 85 HIS A N 1
ATOM 618 C CA . HIS A 1 85 ? 12.424 15.474 4.316 1.00 85.88 85 HIS A CA 1
ATOM 619 C C . HIS A 1 85 ? 12.834 14.388 3.303 1.00 85.88 85 HIS A C 1
ATOM 621 O O . HIS A 1 85 ? 13.550 13.444 3.655 1.00 85.88 85 HIS A O 1
ATOM 627 N N . GLY A 1 86 ? 12.390 14.525 2.053 1.00 89.00 86 GLY A N 1
ATOM 628 C CA . GLY A 1 86 ? 12.851 13.731 0.926 1.00 89.00 86 GLY A CA 1
ATOM 629 C C . GLY A 1 86 ? 14.143 14.271 0.306 1.00 89.00 86 GLY A C 1
ATOM 630 O O . GLY A 1 86 ? 14.350 15.479 0.216 1.00 89.00 86 GLY A O 1
ATOM 631 N N . GLU A 1 87 ? 15.001 13.370 -0.163 1.00 93.94 87 GLU A N 1
ATOM 632 C CA . GLU A 1 87 ? 16.120 13.682 -1.048 1.00 93.94 87 GLU A CA 1
ATOM 633 C C . GLU A 1 87 ? 15.950 12.921 -2.363 1.00 93.94 87 GLU A C 1
ATOM 635 O O . GLU A 1 87 ? 16.011 11.689 -2.391 1.00 93.94 87 GLU A O 1
ATOM 640 N N . VAL A 1 88 ? 15.805 13.650 -3.472 1.00 94.62 88 VAL A N 1
ATOM 641 C CA . VAL A 1 88 ? 15.785 13.041 -4.807 1.00 94.62 88 VAL A CA 1
ATOM 642 C C . VAL A 1 88 ? 17.205 12.685 -5.240 1.00 94.62 88 VAL A C 1
ATOM 644 O O . VAL A 1 88 ? 18.097 13.544 -5.299 1.00 94.62 88 VAL A O 1
ATOM 647 N N . LEU A 1 89 ? 17.399 11.406 -5.570 1.00 96.12 89 LEU A N 1
ATOM 648 C CA . LEU A 1 89 ? 18.669 10.828 -6.018 1.00 96.12 89 LEU A CA 1
ATOM 649 C C . LEU A 1 89 ? 18.667 10.525 -7.519 1.00 96.12 89 LEU A C 1
ATOM 651 O O . LEU A 1 89 ? 19.712 10.592 -8.164 1.00 96.12 89 LEU A O 1
ATOM 655 N N . TYR A 1 90 ? 17.494 10.242 -8.076 1.00 96.50 90 TYR A N 1
ATOM 656 C CA . TYR A 1 90 ? 17.260 10.053 -9.497 1.00 96.50 90 TYR A CA 1
ATOM 657 C C . TYR A 1 90 ? 15.883 10.609 -9.871 1.00 96.50 90 TYR A C 1
ATOM 659 O O . TYR A 1 90 ? 14.907 10.392 -9.158 1.00 96.50 90 TYR A O 1
ATOM 667 N N . SER A 1 91 ? 15.792 11.317 -10.989 1.00 94.88 91 SER A N 1
ATOM 668 C CA . SER A 1 91 ? 14.527 11.751 -11.580 1.00 94.88 91 SER A CA 1
ATOM 669 C C . SER A 1 91 ? 14.730 11.974 -13.066 1.00 94.88 91 SER A C 1
ATOM 671 O O . SER A 1 91 ? 15.496 12.857 -13.461 1.00 94.88 91 SER A O 1
ATOM 673 N N . SER A 1 92 ? 14.036 11.207 -13.904 1.00 92.50 92 SER A N 1
ATOM 674 C CA . SER A 1 92 ? 14.081 11.444 -15.350 1.00 92.50 92 SER A CA 1
ATOM 675 C C . SER A 1 92 ? 13.347 12.708 -15.772 1.00 92.50 92 SER A C 1
ATOM 677 O O . SER A 1 92 ? 13.766 13.345 -16.737 1.00 92.50 92 SER A O 1
ATOM 679 N N . VAL A 1 93 ? 12.306 13.113 -15.037 1.00 89.88 93 VAL A N 1
ATOM 680 C CA . VAL A 1 93 ? 11.556 14.349 -15.318 1.00 89.88 93 VAL A CA 1
ATOM 681 C C . VAL A 1 93 ? 12.426 15.583 -15.090 1.00 89.88 93 VAL A C 1
ATOM 683 O O . VAL A 1 93 ? 12.359 16.532 -15.866 1.00 89.88 93 VAL A O 1
ATOM 686 N N . ASP A 1 94 ? 13.275 15.551 -14.061 1.00 90.81 94 ASP A N 1
ATOM 687 C CA . ASP A 1 94 ? 14.117 16.692 -13.673 1.00 90.81 94 ASP A CA 1
ATOM 688 C C . ASP A 1 94 ? 15.574 16.553 -14.134 1.00 90.81 94 ASP A C 1
ATOM 690 O O . ASP A 1 94 ? 16.415 17.385 -13.794 1.00 90.81 94 ASP A O 1
ATOM 694 N N . ASN A 1 95 ? 15.887 15.495 -14.891 1.00 91.81 95 ASN A N 1
ATOM 695 C CA . ASN A 1 95 ? 17.235 15.161 -15.353 1.00 91.81 95 ASN A CA 1
ATOM 696 C C . ASN A 1 95 ? 18.272 15.068 -14.209 1.00 91.81 95 ASN A C 1
ATOM 698 O O . ASN A 1 95 ? 19.400 15.551 -14.323 1.00 91.81 95 ASN A O 1
ATOM 702 N N . ILE A 1 96 ? 17.879 14.444 -13.096 1.00 94.81 96 ILE A N 1
ATOM 703 C CA . ILE A 1 96 ? 18.726 14.194 -11.925 1.00 94.81 96 ILE A CA 1
ATOM 704 C C . ILE A 1 96 ? 19.208 12.745 -11.965 1.00 94.81 96 ILE A C 1
ATOM 706 O O . ILE A 1 96 ? 18.399 11.825 -12.059 1.00 94.81 96 ILE A O 1
ATOM 710 N N . ASP A 1 97 ? 20.516 12.533 -11.822 1.00 96.31 97 ASP A N 1
ATOM 711 C CA . ASP A 1 97 ? 21.096 11.199 -11.657 1.00 96.31 97 ASP A CA 1
ATOM 712 C C . ASP A 1 97 ? 22.340 11.231 -10.757 1.00 96.31 97 ASP A C 1
ATOM 714 O O . ASP A 1 97 ? 23.481 11.147 -11.210 1.00 96.31 97 ASP A O 1
ATOM 718 N N . LYS A 1 98 ? 22.124 11.394 -9.448 1.00 95.62 98 LYS A N 1
ATOM 719 C CA . LYS A 1 98 ? 23.212 11.452 -8.457 1.00 95.62 98 LYS A CA 1
ATOM 720 C C . LYS A 1 98 ? 23.882 10.091 -8.242 1.00 95.62 98 LYS A C 1
ATOM 722 O O . LYS A 1 98 ? 25.026 10.041 -7.799 1.00 95.62 98 LYS A O 1
ATOM 727 N N . LEU A 1 99 ? 23.167 8.999 -8.522 1.00 93.56 99 LEU A N 1
ATOM 728 C CA . LEU A 1 99 ? 23.605 7.623 -8.263 1.00 93.56 99 LEU A CA 1
ATOM 729 C C . LEU A 1 99 ? 24.021 6.848 -9.520 1.00 93.56 99 LEU A C 1
ATOM 731 O O . LEU A 1 99 ? 24.331 5.664 -9.412 1.00 93.56 99 LEU A O 1
ATOM 735 N N . GLN A 1 100 ? 24.037 7.489 -10.692 1.00 95.31 100 GLN A N 1
ATOM 736 C CA . GLN A 1 100 ? 24.339 6.843 -11.976 1.00 95.31 100 GLN A CA 1
ATOM 737 C C . GLN A 1 100 ? 23.392 5.661 -12.268 1.00 95.31 100 GLN A C 1
ATOM 739 O O . GLN A 1 100 ? 23.794 4.599 -12.744 1.00 95.31 100 GLN A O 1
ATOM 744 N N . LEU A 1 101 ? 22.108 5.830 -11.936 1.00 95.88 101 LEU A N 1
ATOM 745 C CA . LEU A 1 101 ? 21.049 4.849 -12.171 1.00 95.88 101 LEU A CA 1
ATOM 746 C C . LEU A 1 101 ? 20.453 4.950 -13.579 1.00 95.88 101 LEU A C 1
ATOM 748 O O . LEU A 1 101 ? 19.714 4.045 -13.973 1.00 95.88 101 LEU A O 1
ATOM 752 N N . ALA A 1 102 ? 20.773 5.993 -14.356 1.00 95.75 102 ALA A N 1
ATOM 753 C CA . ALA A 1 102 ? 20.217 6.192 -15.692 1.00 95.75 102 ALA A CA 1
ATOM 754 C C . ALA A 1 102 ? 20.409 4.981 -16.612 1.00 95.75 102 ALA A C 1
ATOM 756 O O . ALA A 1 102 ? 19.458 4.591 -17.287 1.00 95.75 102 ALA A O 1
ATOM 757 N N . ASP A 1 103 ? 21.581 4.344 -16.599 1.00 96.00 103 ASP A N 1
ATOM 758 C CA . ASP A 1 103 ? 21.869 3.182 -17.454 1.00 96.00 103 ASP A CA 1
ATOM 759 C C . ASP A 1 103 ? 20.979 1.973 -17.134 1.00 96.00 103 ASP A C 1
ATOM 761 O O . ASP A 1 103 ? 20.716 1.138 -18.001 1.00 96.00 103 ASP A O 1
ATOM 765 N N . LYS A 1 104 ? 20.480 1.884 -15.896 1.00 96.56 104 LYS A N 1
ATOM 766 C CA . LYS A 1 104 ? 19.596 0.802 -15.454 1.00 96.56 104 LYS A CA 1
ATOM 767 C C . LYS A 1 104 ? 18.116 1.150 -15.599 1.00 96.56 104 LYS A C 1
ATOM 769 O O . LYS A 1 104 ? 17.321 0.276 -15.937 1.00 96.56 104 LYS A O 1
ATOM 774 N N . LEU A 1 105 ? 17.742 2.404 -15.335 1.00 97.75 105 LEU A N 1
ATOM 775 C CA . LEU A 1 105 ? 16.344 2.837 -15.281 1.00 97.75 105 LEU A CA 1
ATOM 776 C C . LEU A 1 105 ? 15.812 3.333 -16.631 1.00 97.75 105 LEU A C 1
ATOM 778 O O . LEU A 1 105 ? 14.681 2.998 -16.977 1.00 97.75 105 LEU A O 1
ATOM 782 N N . ARG A 1 106 ? 16.615 4.013 -17.461 1.00 97.12 106 ARG A N 1
ATOM 783 C CA . ARG A 1 106 ? 16.160 4.507 -18.778 1.00 97.12 106 ARG A CA 1
ATOM 784 C C . ARG A 1 106 ? 15.624 3.416 -19.711 1.00 97.12 106 ARG A C 1
ATOM 786 O O . ARG A 1 106 ? 14.612 3.660 -20.364 1.00 97.12 106 ARG A O 1
ATOM 793 N N . PRO A 1 107 ? 16.215 2.205 -19.785 1.00 98.00 107 PRO A N 1
ATOM 794 C CA . PRO A 1 107 ? 15.632 1.131 -20.589 1.00 98.00 107 PRO A CA 1
ATOM 795 C C . PRO A 1 107 ? 14.206 0.768 -20.155 1.00 98.00 107 PRO A C 1
ATOM 797 O O . PRO A 1 107 ? 13.366 0.455 -20.998 1.00 98.00 107 PRO A O 1
ATOM 800 N N . ILE A 1 108 ? 13.918 0.836 -18.852 1.00 98.00 108 ILE A N 1
ATOM 801 C CA . ILE A 1 108 ? 12.584 0.593 -18.292 1.00 98.00 108 ILE A CA 1
ATOM 802 C C . ILE A 1 108 ? 11.661 1.745 -18.696 1.00 98.00 108 ILE A C 1
ATOM 804 O O . ILE A 1 108 ? 10.608 1.506 -19.283 1.00 98.00 108 ILE A O 1
ATOM 808 N N . GLU A 1 109 ? 12.089 2.984 -18.471 1.00 97.12 109 GLU A N 1
ATOM 809 C CA . GLU A 1 109 ? 11.345 4.194 -18.840 1.00 97.12 109 GLU A CA 1
ATOM 810 C C . GLU A 1 109 ? 10.943 4.206 -20.311 1.00 97.12 109 GLU A C 1
ATOM 812 O O . GLU A 1 109 ? 9.774 4.404 -20.629 1.00 97.12 109 GLU A O 1
ATOM 817 N N . TRP A 1 110 ? 11.877 3.918 -21.218 1.00 97.19 110 TRP A N 1
ATOM 818 C CA . TRP A 1 110 ? 11.604 3.861 -22.653 1.00 97.19 110 TRP A CA 1
ATOM 819 C C . TRP A 1 110 ? 10.652 2.735 -23.012 1.00 97.19 110 TRP A C 1
ATOM 821 O O . TRP A 1 110 ? 9.712 2.927 -23.784 1.00 97.19 110 TRP A O 1
ATOM 831 N N . ALA A 1 111 ? 10.875 1.549 -22.452 1.00 97.56 111 ALA A N 1
ATOM 832 C CA . ALA A 1 111 ? 10.078 0.397 -22.813 1.00 97.56 111 ALA A CA 1
ATOM 833 C C . ALA A 1 111 ? 8.633 0.529 -22.303 1.00 97.56 111 ALA A C 1
ATOM 835 O O . ALA A 1 111 ? 7.712 0.052 -22.964 1.00 97.56 111 ALA A O 1
ATOM 836 N N . PHE A 1 112 ? 8.420 1.173 -21.154 1.00 97.50 112 PHE A N 1
ATOM 837 C CA . PHE A 1 112 ? 7.094 1.404 -20.576 1.00 97.50 112 PHE A CA 1
ATOM 838 C C . PHE A 1 112 ? 6.505 2.780 -20.878 1.00 97.50 112 PHE A C 1
ATOM 840 O O . PHE A 1 112 ? 5.326 2.976 -20.611 1.00 97.50 112 PHE A O 1
ATOM 847 N N . ASN A 1 113 ? 7.268 3.691 -21.481 1.00 96.81 113 ASN A N 1
ATOM 848 C CA . ASN A 1 113 ? 6.898 5.091 -21.683 1.00 96.81 113 ASN A CA 1
ATOM 849 C C . ASN A 1 113 ? 6.439 5.773 -20.380 1.00 96.81 113 ASN A C 1
ATOM 851 O O . ASN A 1 113 ? 5.383 6.399 -20.341 1.00 96.81 113 ASN A O 1
ATOM 855 N N . THR A 1 114 ? 7.236 5.617 -19.323 1.00 95.00 114 THR A N 1
ATOM 856 C CA . THR A 1 114 ? 7.004 6.184 -17.985 1.00 95.00 114 THR A CA 1
ATOM 857 C C . THR A 1 114 ? 8.222 6.980 -17.546 1.00 95.00 114 THR A C 1
ATOM 859 O O . THR A 1 114 ? 9.340 6.672 -17.954 1.00 95.00 114 THR A O 1
ATOM 862 N N . ALA A 1 115 ? 8.019 7.958 -16.671 1.00 94.81 115 ALA A N 1
ATOM 863 C CA . ALA A 1 115 ? 9.097 8.529 -15.876 1.00 94.81 115 ALA A CA 1
ATOM 864 C C . ALA A 1 115 ? 9.219 7.793 -14.534 1.00 94.81 115 ALA A C 1
ATOM 866 O O . ALA A 1 115 ? 8.233 7.226 -14.048 1.00 94.81 115 ALA A O 1
ATOM 867 N N . ILE A 1 116 ? 10.409 7.804 -13.931 1.00 95.94 116 ILE A N 1
ATOM 868 C CA . ILE A 1 116 ? 10.612 7.333 -12.560 1.00 95.94 116 ILE A CA 1
ATOM 869 C C . ILE A 1 116 ? 11.409 8.354 -11.748 1.00 95.94 116 ILE A C 1
ATOM 871 O O . ILE A 1 116 ? 12.327 9.016 -12.237 1.00 95.94 116 ILE A O 1
ATOM 875 N N . VAL A 1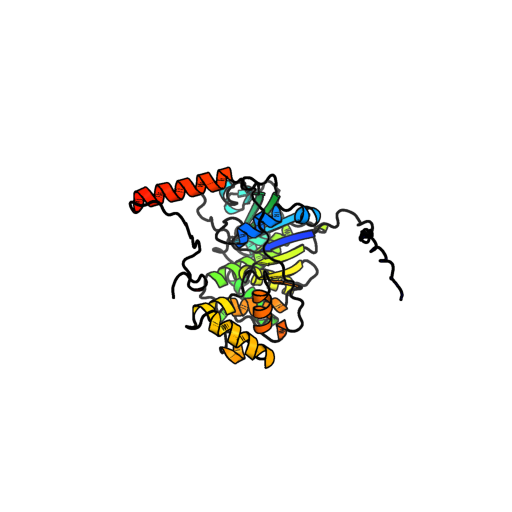 117 ? 11.023 8.471 -10.481 1.00 95.50 117 VAL A N 1
ATOM 876 C CA . VAL A 1 117 ? 11.697 9.271 -9.459 1.00 95.50 117 VAL A CA 1
ATOM 877 C C . VAL A 1 117 ? 12.113 8.325 -8.348 1.00 95.50 117 VAL A C 1
ATOM 879 O O . VAL A 1 117 ? 11.318 7.509 -7.889 1.00 95.50 117 VAL A O 1
ATOM 882 N N . TYR A 1 118 ? 13.359 8.420 -7.914 1.00 97.06 118 TYR A N 1
ATOM 883 C CA . TYR A 1 118 ? 13.895 7.600 -6.844 1.00 97.06 118 TYR A CA 1
ATOM 884 C C . TYR A 1 118 ? 14.731 8.438 -5.883 1.00 97.06 118 TYR A C 1
ATOM 886 O O . TYR A 1 118 ? 15.466 9.348 -6.278 1.00 97.06 118 TYR A O 1
ATOM 894 N N . GLY A 1 119 ? 14.643 8.116 -4.602 1.00 96.12 119 GLY A N 1
ATOM 895 C CA . GLY A 1 119 ? 15.444 8.769 -3.589 1.00 96.12 119 GLY A CA 1
ATOM 896 C C . GLY A 1 119 ? 15.202 8.207 -2.207 1.00 96.12 119 GLY A C 1
ATOM 897 O O . GLY A 1 119 ? 14.820 7.048 -2.054 1.00 96.12 119 GLY A O 1
ATOM 898 N N . LYS A 1 120 ? 15.456 9.030 -1.198 1.00 95.81 120 LYS A N 1
ATOM 899 C CA . LYS A 1 120 ? 15.337 8.655 0.209 1.00 95.81 120 LYS A CA 1
ATOM 900 C C . LYS A 1 120 ? 14.414 9.607 0.933 1.00 95.81 120 LYS A C 1
ATOM 902 O O . LYS A 1 120 ? 14.305 10.769 0.559 1.00 95.81 120 LYS A O 1
ATOM 907 N N . ARG A 1 121 ? 13.784 9.119 1.991 1.00 93.25 121 ARG A N 1
ATOM 908 C CA . ARG A 1 121 ? 12.980 9.922 2.898 1.00 93.25 121 ARG A CA 1
ATOM 909 C C . ARG A 1 121 ? 13.345 9.601 4.334 1.00 93.25 121 ARG A C 1
ATOM 911 O O . ARG A 1 121 ? 13.413 8.433 4.720 1.00 93.25 121 ARG A O 1
ATOM 918 N N . HIS A 1 122 ? 13.554 10.653 5.116 1.00 92.81 122 HIS A N 1
ATOM 919 C CA . HIS A 1 122 ? 13.837 10.543 6.539 1.00 92.81 122 HIS A CA 1
ATOM 920 C C . HIS A 1 122 ? 12.570 10.771 7.361 1.00 92.81 122 HIS A C 1
ATOM 922 O O . HIS A 1 122 ? 11.842 11.740 7.157 1.00 92.81 122 HIS A O 1
ATOM 928 N N . TYR A 1 123 ? 12.349 9.896 8.334 1.00 90.25 123 TYR A N 1
ATOM 929 C CA . TYR A 1 123 ? 11.251 9.971 9.286 1.00 90.25 123 TYR A CA 1
ATOM 930 C C . TYR A 1 123 ? 11.803 10.374 10.648 1.00 90.25 123 TYR A C 1
ATOM 932 O O . TYR A 1 123 ? 12.696 9.715 11.185 1.00 90.25 123 TYR A O 1
ATOM 940 N N . ASN A 1 124 ? 11.264 11.454 11.208 1.00 88.50 124 ASN A N 1
ATOM 941 C CA . ASN A 1 124 ? 11.592 11.940 12.546 1.00 88.50 124 ASN A CA 1
ATOM 942 C C . ASN A 1 124 ? 10.312 12.450 13.233 1.00 88.50 124 ASN A C 1
ATOM 944 O O . ASN A 1 124 ? 10.118 13.664 13.355 1.00 88.50 124 ASN A O 1
ATOM 948 N N . PRO A 1 125 ? 9.388 11.543 13.591 1.00 82.88 125 PRO A N 1
ATOM 949 C CA . PRO A 1 125 ? 8.073 11.930 14.069 1.00 82.88 125 PRO A CA 1
ATOM 950 C C . PRO A 1 125 ? 8.166 12.739 15.378 1.00 82.88 125 PRO A C 1
ATOM 952 O O . PRO A 1 125 ? 8.885 12.348 16.307 1.00 82.88 125 PRO A O 1
ATOM 955 N N . PRO A 1 126 ? 7.443 13.870 15.496 1.00 79.25 126 PRO A N 1
ATOM 956 C CA . PRO A 1 126 ? 7.573 14.771 16.635 1.00 79.25 126 PRO A CA 1
ATOM 957 C C . PRO A 1 126 ? 7.273 14.101 17.978 1.00 79.25 126 PRO A C 1
ATOM 959 O O . PRO A 1 126 ? 6.297 13.370 18.135 1.00 79.25 126 PRO A O 1
ATOM 962 N N . GLY A 1 127 ? 8.091 14.399 18.988 1.00 77.38 127 GLY A N 1
ATOM 963 C CA . GLY A 1 127 ? 7.893 13.888 20.349 1.00 77.38 127 GLY A CA 1
ATOM 964 C C . GLY A 1 127 ? 8.290 12.423 20.543 1.00 77.38 127 GLY A C 1
ATOM 965 O O . GLY A 1 127 ? 8.194 11.908 21.659 1.00 77.38 127 GLY A O 1
ATOM 966 N N . LEU A 1 128 ? 8.785 11.765 19.495 1.00 74.44 128 LEU A N 1
ATOM 967 C CA . LEU A 1 128 ? 9.355 10.431 19.554 1.00 74.44 128 LEU A CA 1
ATOM 968 C C . LEU A 1 128 ? 10.855 10.559 19.316 1.00 74.44 128 LEU A C 1
ATOM 970 O O . LEU A 1 128 ? 11.291 11.056 18.288 1.00 74.44 128 LEU A O 1
ATOM 974 N N . ASN A 1 129 ? 11.671 10.115 20.271 1.00 84.31 129 ASN A N 1
ATOM 975 C CA . ASN A 1 129 ? 13.124 10.061 20.094 1.00 84.31 129 ASN A CA 1
ATOM 976 C C . ASN A 1 129 ? 13.505 8.846 19.227 1.00 84.31 129 ASN A C 1
ATOM 978 O O . ASN A 1 129 ? 14.175 7.923 19.692 1.00 84.31 129 ASN A O 1
ATOM 982 N N . ARG A 1 130 ? 12.949 8.782 18.015 1.00 88.25 130 ARG A N 1
ATOM 983 C CA . ARG A 1 130 ? 13.098 7.688 17.057 1.00 88.25 130 ARG A CA 1
ATOM 984 C C . ARG A 1 130 ? 13.198 8.273 15.663 1.00 88.25 130 ARG A C 1
ATOM 986 O O . ARG A 1 130 ? 12.423 9.153 15.308 1.00 88.25 130 ARG A O 1
ATOM 993 N N . THR A 1 131 ? 14.118 7.738 14.879 1.00 92.31 131 THR A N 1
ATOM 994 C CA . THR A 1 131 ? 14.302 8.111 13.481 1.00 92.31 131 THR A CA 1
ATOM 995 C C . THR A 1 131 ? 14.217 6.875 12.605 1.00 92.31 131 THR A C 1
ATOM 997 O O . THR A 1 131 ? 14.388 5.751 13.079 1.00 92.31 131 THR A O 1
ATOM 1000 N N . GLY A 1 132 ? 13.933 7.074 11.327 1.00 93.19 132 GLY A N 1
ATOM 1001 C CA . GLY A 1 132 ? 13.944 6.024 10.321 1.00 93.19 132 GLY A CA 1
ATOM 1002 C C . GLY A 1 132 ? 14.250 6.593 8.945 1.00 93.19 132 GLY A C 1
ATOM 1003 O O . GLY A 1 132 ? 14.174 7.800 8.725 1.00 93.19 132 GLY A O 1
ATOM 1004 N N . GLU A 1 133 ? 14.611 5.720 8.019 1.00 95.31 133 GLU A N 1
ATOM 1005 C CA . GLU A 1 133 ? 14.855 6.066 6.623 1.00 95.31 133 GLU A CA 1
ATOM 1006 C C . GLU A 1 133 ? 14.195 5.003 5.750 1.00 95.31 133 GLU A C 1
ATOM 1008 O O . GLU A 1 133 ? 14.269 3.810 6.057 1.00 95.31 133 GLU A O 1
ATOM 1013 N N . ALA A 1 134 ? 13.558 5.436 4.669 1.00 96.25 134 ALA A N 1
ATOM 1014 C CA . ALA A 1 134 ? 13.131 4.548 3.603 1.00 96.25 134 ALA A CA 1
ATOM 1015 C C . ALA A 1 134 ? 13.560 5.112 2.253 1.00 96.25 134 ALA A C 1
ATOM 1017 O O . ALA A 1 134 ? 13.607 6.324 2.041 1.00 96.25 134 ALA A O 1
ATOM 1018 N N . GLU A 1 135 ? 13.860 4.213 1.330 1.00 97.25 135 GLU A N 1
ATOM 1019 C CA . GLU A 1 135 ? 13.948 4.545 -0.080 1.00 97.25 135 GLU A CA 1
ATOM 1020 C C . GLU A 1 135 ? 12.534 4.745 -0.625 1.00 97.25 135 GLU A C 1
ATOM 1022 O O . GLU A 1 135 ? 11.591 4.088 -0.184 1.00 97.25 135 GLU A O 1
ATOM 1027 N N . VAL A 1 136 ? 12.378 5.643 -1.589 1.00 96.69 136 VAL A N 1
ATOM 1028 C CA . VAL A 1 136 ? 11.093 5.912 -2.235 1.00 96.69 136 VAL A CA 1
ATOM 1029 C C . VAL A 1 136 ? 11.278 5.814 -3.739 1.00 96.69 136 VAL A C 1
ATOM 1031 O O . VAL A 1 136 ? 12.170 6.451 -4.296 1.00 96.69 136 VAL A O 1
ATOM 1034 N N . LEU A 1 137 ? 10.432 5.018 -4.385 1.00 97.19 137 LEU A N 1
ATOM 1035 C CA . LEU A 1 137 ? 10.371 4.818 -5.826 1.00 97.19 137 LEU A CA 1
ATOM 1036 C C . LEU A 1 137 ? 8.985 5.233 -6.325 1.00 97.19 137 LEU A C 1
ATOM 1038 O O . LEU A 1 137 ? 7.982 4.593 -6.015 1.00 97.19 137 LEU A O 1
ATOM 1042 N N . LEU A 1 138 ? 8.929 6.293 -7.123 1.00 95.94 138 LEU A N 1
ATOM 1043 C CA . LEU A 1 138 ? 7.700 6.770 -7.744 1.00 95.94 138 LEU A CA 1
ATOM 1044 C C . LEU A 1 138 ? 7.725 6.518 -9.242 1.00 95.94 138 LEU A C 1
ATOM 1046 O O . LEU A 1 138 ? 8.724 6.799 -9.905 1.00 95.94 138 LEU A O 1
ATOM 1050 N N . ILE A 1 139 ? 6.605 6.039 -9.771 1.00 95.69 139 ILE A N 1
ATOM 1051 C CA . ILE A 1 139 ? 6.410 5.790 -11.201 1.00 95.69 139 ILE A CA 1
ATOM 1052 C C . ILE A 1 139 ? 5.306 6.713 -11.726 1.00 95.69 139 ILE A C 1
ATOM 1054 O O . ILE A 1 139 ? 4.255 6.850 -11.100 1.00 95.69 139 ILE A O 1
ATOM 1058 N N . ASP A 1 140 ? 5.520 7.324 -12.887 1.00 93.88 140 ASP A N 1
ATOM 1059 C CA . ASP A 1 140 ? 4.477 8.074 -13.589 1.00 93.88 140 ASP A CA 1
ATOM 1060 C C . ASP A 1 140 ? 3.451 7.150 -14.255 1.00 93.88 140 ASP A C 1
ATOM 1062 O O . ASP A 1 140 ? 3.731 6.480 -15.241 1.00 93.88 140 ASP A O 1
ATOM 1066 N N . THR A 1 141 ? 2.225 7.131 -13.738 1.00 93.88 141 THR A N 1
ATOM 1067 C CA . THR A 1 141 ? 1.137 6.288 -14.257 1.00 93.88 141 THR A CA 1
ATOM 1068 C C . THR A 1 141 ? 0.277 6.993 -15.311 1.00 93.88 141 THR A C 1
ATOM 1070 O O . THR A 1 141 ? -0.567 6.360 -15.957 1.00 93.88 141 THR A O 1
ATOM 1073 N N . PHE A 1 142 ? 0.474 8.292 -15.553 1.00 91.81 142 PHE A N 1
ATOM 1074 C CA . PHE A 1 142 ? -0.303 9.021 -16.560 1.00 91.81 142 PHE A CA 1
ATOM 1075 C C . PHE A 1 142 ? 0.218 8.776 -17.975 1.00 91.81 142 PHE A C 1
ATOM 1077 O O . PHE A 1 142 ? -0.567 8.772 -18.927 1.00 91.81 142 PHE A O 1
ATOM 1084 N N . ARG A 1 143 ? 1.526 8.536 -18.118 1.00 89.69 143 ARG A N 1
ATOM 1085 C CA . ARG A 1 143 ? 2.161 8.133 -19.375 1.00 89.69 143 ARG A CA 1
ATOM 1086 C C . ARG A 1 143 ? 2.499 6.652 -19.310 1.00 89.69 143 ARG A C 1
ATOM 1088 O O . ARG A 1 143 ? 3.156 6.196 -18.386 1.00 89.69 143 ARG A O 1
ATOM 1095 N N . ILE A 1 144 ? 2.010 5.894 -20.287 1.00 94.19 144 ILE A N 1
ATOM 1096 C CA . ILE A 1 144 ? 2.282 4.462 -20.375 1.00 94.19 144 ILE A CA 1
ATOM 1097 C C . ILE A 1 144 ? 2.273 4.005 -21.832 1.00 94.19 144 ILE A C 1
ATOM 1099 O O . ILE A 1 144 ? 1.616 4.602 -22.687 1.00 94.19 144 ILE A O 1
ATOM 1103 N N . ASN A 1 145 ? 3.000 2.933 -22.122 1.00 97.38 145 ASN A N 1
ATOM 1104 C CA . ASN A 1 145 ? 2.928 2.205 -23.378 1.00 97.38 145 ASN A CA 1
ATOM 1105 C C . ASN A 1 145 ? 1.667 1.309 -23.379 1.00 97.38 145 ASN A C 1
ATOM 1107 O O . ASN A 1 145 ? 1.642 0.307 -22.652 1.00 97.38 145 ASN A O 1
ATOM 1111 N N . PRO A 1 146 ? 0.633 1.625 -24.186 1.00 96.38 146 PRO A N 1
ATOM 1112 C CA . PRO A 1 146 ? -0.638 0.901 -24.160 1.00 96.38 146 PRO A CA 1
ATOM 1113 C C . PRO A 1 146 ? -0.495 -0.559 -24.604 1.00 96.38 146 PRO A C 1
ATOM 1115 O O . PRO A 1 146 ? -1.150 -1.434 -24.045 1.00 96.38 146 PRO A O 1
ATOM 1118 N N . ASP A 1 147 ? 0.406 -0.859 -25.542 1.00 97.69 147 ASP A N 1
ATOM 1119 C CA . ASP A 1 147 ? 0.611 -2.227 -26.023 1.00 97.69 147 ASP A CA 1
ATOM 1120 C C . ASP A 1 147 ? 1.198 -3.123 -24.933 1.00 97.69 147 ASP A C 1
ATOM 1122 O O . ASP A 1 147 ? 0.826 -4.292 -24.807 1.00 97.69 147 ASP A O 1
ATOM 1126 N N . ARG A 1 148 ? 2.125 -2.589 -24.126 1.00 96.88 148 ARG A N 1
ATOM 1127 C CA . ARG A 1 148 ? 2.671 -3.332 -22.981 1.00 96.88 148 ARG A CA 1
ATOM 1128 C C . ARG A 1 148 ? 1.624 -3.529 -21.901 1.00 96.88 148 ARG A C 1
ATOM 1130 O O . ARG A 1 148 ? 1.462 -4.659 -21.452 1.00 96.88 148 ARG A O 1
ATOM 1137 N N . LEU A 1 149 ? 0.880 -2.478 -21.562 1.00 97.75 149 LEU A N 1
ATOM 1138 C CA . LEU A 1 149 ? -0.201 -2.563 -20.584 1.00 97.75 149 LEU A CA 1
ATOM 1139 C C . LEU A 1 149 ? -1.247 -3.613 -20.988 1.00 97.75 149 LEU A C 1
ATOM 1141 O O . LEU A 1 149 ? -1.625 -4.453 -20.176 1.00 97.75 149 LEU A O 1
ATOM 1145 N N . ASN A 1 150 ? -1.664 -3.628 -22.254 1.00 98.00 150 ASN A N 1
ATOM 1146 C CA . ASN A 1 150 ? -2.633 -4.600 -22.759 1.00 98.00 150 ASN A CA 1
ATOM 1147 C C . ASN A 1 150 ? -2.081 -6.031 -22.741 1.00 98.00 150 ASN A C 1
ATOM 1149 O O . ASN A 1 150 ? -2.789 -6.957 -22.341 1.00 98.00 150 ASN A O 1
ATOM 1153 N N . ARG A 1 151 ? -0.801 -6.227 -23.091 1.00 97.81 151 ARG A N 1
ATOM 1154 C CA . ARG A 1 151 ? -0.137 -7.533 -22.934 1.00 97.81 151 ARG A CA 1
ATOM 1155 C C . ARG A 1 151 ? -0.084 -7.972 -21.475 1.00 97.81 151 ARG A C 1
ATOM 1157 O O . ARG A 1 151 ? -0.321 -9.142 -21.195 1.00 97.81 151 ARG A O 1
ATOM 1164 N N . PHE A 1 152 ? 0.210 -7.064 -20.551 1.00 97.88 152 PHE A N 1
ATOM 1165 C CA . PHE A 1 152 ? 0.219 -7.361 -19.123 1.00 97.88 152 PHE A CA 1
ATOM 1166 C C . PHE A 1 152 ? -1.164 -7.789 -18.625 1.00 97.88 152 PHE A C 1
ATOM 1168 O O . PHE A 1 152 ? -1.307 -8.865 -18.047 1.00 97.88 152 PHE A O 1
ATOM 1175 N N . LYS A 1 153 ? -2.206 -7.016 -18.939 1.00 98.19 153 LYS A N 1
ATOM 1176 C CA . LYS A 1 153 ? -3.597 -7.358 -18.613 1.00 98.19 153 LYS A CA 1
ATOM 1177 C C . LYS A 1 153 ? -4.009 -8.713 -19.189 1.00 98.19 153 LYS A C 1
ATOM 1179 O O . LYS A 1 153 ? -4.656 -9.490 -18.492 1.00 98.19 153 LYS A O 1
ATOM 1184 N N . PHE A 1 154 ? -3.596 -9.018 -20.420 1.00 98.06 154 PHE A N 1
ATOM 1185 C CA . PHE A 1 154 ? -3.824 -10.326 -21.031 1.00 98.06 154 PHE A CA 1
ATOM 1186 C C . PHE A 1 154 ? -3.135 -11.456 -20.249 1.00 98.06 154 PHE A C 1
ATOM 1188 O O . PHE A 1 154 ? -3.786 -12.450 -19.942 1.00 98.06 154 PHE A O 1
ATOM 1195 N N . LYS A 1 155 ? -1.868 -11.286 -19.836 1.00 97.50 155 LYS A N 1
ATOM 1196 C CA . LYS A 1 155 ? -1.168 -12.266 -18.979 1.00 97.50 155 LYS A CA 1
ATOM 1197 C C . LYS A 1 155 ? -1.893 -12.491 -17.649 1.00 97.50 155 LYS A C 1
ATOM 1199 O O . LYS A 1 155 ? -1.974 -13.626 -17.179 1.00 97.50 155 LYS A O 1
ATOM 1204 N N . LEU A 1 156 ? -2.404 -11.424 -17.025 1.00 98.00 156 LEU A N 1
ATOM 1205 C CA . LEU A 1 156 ? -3.151 -11.536 -15.767 1.00 98.00 156 LEU A CA 1
ATOM 1206 C C . LEU A 1 156 ? -4.474 -12.280 -15.954 1.00 98.00 156 LEU A C 1
ATOM 1208 O O . LEU A 1 156 ? -4.873 -13.061 -15.087 1.00 98.00 156 LEU A O 1
ATOM 1212 N N . TRP A 1 157 ? -5.143 -12.066 -17.084 1.00 97.94 157 TRP A N 1
ATOM 1213 C CA . TRP A 1 157 ? -6.330 -12.827 -17.435 1.00 97.94 157 TRP A CA 1
ATOM 1214 C C . TRP A 1 157 ? -6.007 -14.305 -17.677 1.00 97.94 157 TRP A C 1
ATOM 1216 O O . TRP A 1 157 ? -6.625 -15.165 -17.060 1.00 97.94 157 TRP A O 1
ATOM 1226 N N . GLU A 1 158 ? -5.012 -14.605 -18.510 1.00 97.88 158 GLU A N 1
ATOM 1227 C CA . GLU A 1 158 ? -4.649 -15.979 -18.872 1.00 97.88 158 GLU A CA 1
ATOM 1228 C C . GLU A 1 158 ? -4.235 -16.807 -17.648 1.00 97.88 158 GLU A C 1
ATOM 1230 O O . GLU A 1 158 ? -4.657 -17.951 -17.493 1.00 97.88 158 GLU A O 1
ATOM 1235 N N . ARG A 1 159 ? -3.438 -16.221 -16.745 1.00 97.56 159 ARG A N 1
ATOM 1236 C CA . ARG A 1 159 ? -2.888 -16.949 -15.594 1.00 97.56 159 ARG A CA 1
ATOM 1237 C C . ARG A 1 159 ? -3.769 -16.918 -14.349 1.00 97.56 159 ARG A C 1
ATOM 1239 O O . ARG A 1 159 ? -3.795 -17.892 -13.604 1.00 97.56 159 ARG A O 1
ATOM 1246 N N . PHE A 1 160 ? -4.435 -15.797 -14.084 1.00 97.25 160 PHE A N 1
ATOM 1247 C CA . PHE A 1 160 ? -5.158 -15.564 -12.826 1.00 97.25 160 PHE A CA 1
ATOM 1248 C C . PHE A 1 160 ? -6.652 -15.305 -13.039 1.00 97.25 160 PHE A C 1
ATOM 1250 O O . PHE A 1 160 ? -7.369 -14.967 -12.094 1.00 97.25 160 PHE A O 1
ATOM 1257 N N . GLY A 1 161 ? -7.131 -15.393 -14.281 1.00 96.62 161 GLY A N 1
ATOM 1258 C CA . GLY A 1 161 ? -8.522 -15.144 -14.631 1.00 96.62 161 GLY A CA 1
ATOM 1259 C C . GLY A 1 161 ? -8.983 -13.723 -14.324 1.00 96.62 161 GLY A C 1
ATOM 1260 O O . GLY A 1 161 ? -10.171 -13.549 -14.088 1.00 96.62 161 GLY A O 1
ATOM 1261 N N . LEU A 1 162 ? -8.094 -12.725 -14.208 1.00 97.25 162 LEU A N 1
ATOM 1262 C CA . LEU A 1 162 ? -8.470 -11.343 -13.874 1.00 97.25 162 LEU A CA 1
ATOM 1263 C C . LEU A 1 162 ? -9.038 -10.622 -15.115 1.00 97.25 162 LEU A C 1
ATOM 1265 O O . LEU A 1 162 ? -8.280 -10.344 -16.045 1.00 97.25 162 LEU A O 1
ATOM 1269 N N . PRO A 1 163 ? -10.345 -10.303 -15.164 1.00 95.94 163 PRO A N 1
ATOM 1270 C CA . PRO A 1 163 ? -10.978 -9.802 -16.379 1.00 95.94 163 PRO A CA 1
ATOM 1271 C C . PRO A 1 163 ? -10.861 -8.276 -16.486 1.00 95.94 163 PRO A C 1
ATOM 1273 O O . PRO A 1 163 ? -11.833 -7.558 -16.255 1.00 95.94 163 PRO A O 1
ATOM 1276 N N . SER A 1 164 ? -9.674 -7.770 -16.840 1.00 96.62 164 SER A N 1
ATOM 1277 C CA . SER A 1 164 ? -9.392 -6.323 -16.862 1.00 96.62 164 SER A CA 1
ATOM 1278 C C . SER A 1 164 ? -10.420 -5.495 -17.627 1.00 96.62 164 SER A C 1
ATOM 1280 O O . SER A 1 164 ? -10.789 -4.438 -17.134 1.00 96.62 164 SER A O 1
ATOM 1282 N N . TRP A 1 165 ? -10.953 -5.996 -18.748 1.00 95.25 165 TRP A N 1
ATOM 1283 C CA . TRP A 1 165 ? -11.956 -5.305 -19.575 1.00 95.25 165 TRP A CA 1
ATOM 1284 C C . TRP A 1 165 ? -13.237 -4.908 -18.820 1.00 95.25 165 TRP A C 1
ATOM 1286 O O . TRP A 1 165 ? -13.964 -4.032 -19.280 1.00 95.25 165 TRP A O 1
ATOM 1296 N N . LYS A 1 166 ? -13.539 -5.533 -17.671 1.00 96.06 166 LYS A N 1
ATOM 1297 C CA . LYS A 1 166 ? -14.667 -5.140 -16.809 1.00 96.06 166 LYS A CA 1
ATOM 1298 C C . LYS A 1 166 ? -14.379 -3.873 -15.991 1.00 96.06 166 LYS A C 1
ATOM 1300 O O . LYS A 1 166 ? -15.310 -3.268 -15.471 1.00 96.06 166 LYS A O 1
ATOM 1305 N N . TYR A 1 167 ? -13.108 -3.506 -15.830 1.00 96.81 167 TYR A N 1
ATOM 1306 C CA . TYR A 1 167 ? -12.638 -2.559 -14.815 1.00 96.81 167 TYR A CA 1
ATOM 1307 C C . TYR A 1 167 ? -11.908 -1.340 -15.385 1.00 96.81 167 TYR A C 1
ATOM 1309 O O . TYR A 1 167 ? -11.713 -0.374 -14.656 1.00 96.81 167 TYR A O 1
ATOM 1317 N N . GLU A 1 168 ? -11.519 -1.356 -16.662 1.00 92.75 168 GLU A N 1
ATOM 1318 C CA . GLU A 1 168 ? -10.625 -0.343 -17.263 1.00 92.75 168 GLU A CA 1
ATOM 1319 C C . GLU A 1 168 ? -11.196 1.080 -17.267 1.00 92.75 168 GLU A C 1
ATOM 1321 O O . GLU A 1 168 ? -10.460 2.049 -17.432 1.00 92.75 168 GLU A O 1
ATOM 1326 N N . SER A 1 169 ? -12.507 1.233 -17.071 1.00 94.00 169 SER A N 1
ATOM 1327 C CA . SER A 1 169 ? -13.134 2.545 -16.901 1.00 94.00 169 SER A CA 1
ATOM 1328 C C . SER A 1 169 ? -12.838 3.186 -15.540 1.00 94.00 169 SER A C 1
ATOM 1330 O O . SER A 1 169 ? -13.049 4.386 -15.377 1.00 94.00 169 SER A O 1
ATOM 1332 N N . ALA A 1 170 ? -12.401 2.409 -14.545 1.00 96.12 170 ALA A N 1
ATOM 1333 C CA . ALA A 1 170 ? -12.057 2.906 -13.219 1.00 96.12 170 ALA A CA 1
ATOM 1334 C C . ALA A 1 170 ? -10.586 3.339 -13.181 1.00 96.12 170 ALA A C 1
ATOM 1336 O O . ALA A 1 170 ? -9.687 2.506 -13.298 1.00 96.12 170 ALA A O 1
ATOM 1337 N N . TRP A 1 171 ? -10.340 4.635 -12.960 1.00 94.88 171 TRP A N 1
ATOM 1338 C CA . TRP A 1 171 ? -8.976 5.166 -12.878 1.00 94.88 171 TRP A CA 1
ATOM 1339 C C . TRP A 1 171 ? -8.148 4.481 -11.788 1.00 94.88 171 TRP A C 1
ATOM 1341 O O . TRP A 1 171 ? -7.042 4.045 -12.080 1.00 94.88 171 TRP A O 1
ATOM 1351 N N . ASP A 1 172 ? -8.708 4.288 -10.588 1.00 92.81 172 ASP A N 1
ATOM 1352 C CA . ASP A 1 172 ? -8.050 3.554 -9.499 1.00 92.81 172 ASP A CA 1
ATOM 1353 C C . ASP A 1 172 ? -7.534 2.180 -9.956 1.00 92.81 172 ASP A C 1
ATOM 1355 O O . ASP A 1 172 ? -6.470 1.748 -9.540 1.00 92.81 172 ASP A O 1
ATOM 1359 N N . TYR A 1 173 ? -8.275 1.463 -10.806 1.00 96.81 173 TYR A N 1
ATOM 1360 C CA . TYR A 1 173 ? -7.821 0.174 -11.329 1.00 96.81 173 TYR A CA 1
ATOM 1361 C C . TYR A 1 173 ? -6.671 0.348 -12.326 1.00 96.81 173 TYR A C 1
ATOM 1363 O O . TYR A 1 173 ? -5.640 -0.322 -12.224 1.00 96.81 173 TYR A O 1
ATOM 1371 N N . GLU A 1 174 ? -6.850 1.253 -13.290 1.00 96.38 174 GLU A N 1
ATOM 1372 C CA . GLU A 1 174 ? -5.863 1.530 -14.332 1.00 96.38 174 GLU A CA 1
ATOM 1373 C C . GLU A 1 174 ? -4.536 2.031 -13.764 1.00 96.38 174 GLU A C 1
ATOM 1375 O O . GLU A 1 174 ? -3.481 1.594 -14.215 1.00 96.38 174 GLU A O 1
ATOM 1380 N N . GLU A 1 175 ? -4.570 2.902 -12.760 1.00 96.06 175 GLU A N 1
ATOM 1381 C CA . GLU A 1 175 ? -3.389 3.470 -12.115 1.00 96.06 175 GLU A CA 1
ATOM 1382 C C . GLU A 1 175 ? -2.436 2.373 -11.619 1.00 96.06 175 GLU A C 1
ATOM 1384 O O . GLU A 1 175 ? -1.262 2.346 -12.000 1.00 96.06 175 GLU A O 1
ATOM 1389 N N . TYR A 1 176 ? -2.941 1.406 -10.847 1.00 96.81 176 TYR A N 1
ATOM 1390 C CA . TYR A 1 176 ? -2.101 0.331 -10.311 1.00 96.81 176 TYR A CA 1
ATOM 1391 C C . TYR A 1 176 ? -1.754 -0.738 -11.348 1.00 96.81 176 TYR A C 1
ATOM 1393 O O . TYR A 1 176 ? -0.692 -1.356 -11.257 1.00 96.81 176 TYR A O 1
ATOM 1401 N N . MET A 1 177 ? -2.584 -0.926 -12.379 1.00 97.88 177 MET A N 1
ATOM 1402 C CA . MET A 1 177 ? -2.209 -1.756 -13.528 1.00 97.88 177 MET A CA 1
ATOM 1403 C C . MET A 1 177 ? -1.023 -1.166 -14.294 1.00 97.88 177 MET A C 1
ATOM 1405 O O . MET A 1 177 ? -0.127 -1.903 -14.703 1.00 97.88 177 MET A O 1
ATOM 1409 N N . ARG A 1 178 ? -0.982 0.161 -14.447 1.00 97.56 178 ARG A N 1
ATOM 1410 C CA . ARG A 1 178 ? 0.127 0.884 -15.085 1.00 97.56 178 ARG A CA 1
ATOM 1411 C C . ARG A 1 178 ? 1.385 0.903 -14.225 1.00 97.56 178 ARG A C 1
ATOM 1413 O O . ARG A 1 178 ? 2.481 0.841 -14.771 1.00 97.56 178 ARG A O 1
ATOM 1420 N N . LEU A 1 179 ? 1.232 0.930 -12.901 1.00 97.62 179 LEU A N 1
ATOM 1421 C CA . LEU A 1 179 ? 2.342 0.865 -11.948 1.00 97.62 179 LEU A CA 1
ATOM 1422 C C . LEU A 1 179 ? 3.085 -0.484 -11.989 1.00 97.62 179 LEU A C 1
ATOM 1424 O O . LEU A 1 179 ? 4.299 -0.517 -11.803 1.00 97.62 179 LEU A O 1
ATOM 1428 N N . ALA A 1 180 ? 2.369 -1.588 -12.225 1.00 97.88 180 ALA A N 1
ATOM 1429 C CA . ALA A 1 180 ? 2.816 -2.954 -11.943 1.00 97.88 180 ALA A CA 1
ATOM 1430 C C . ALA A 1 180 ? 4.144 -3.380 -12.595 1.00 97.88 180 ALA A C 1
ATOM 1432 O O . ALA A 1 180 ? 5.117 -3.652 -11.888 1.00 97.88 180 ALA A O 1
ATOM 1433 N N . GLU A 1 181 ? 4.197 -3.476 -13.930 1.00 97.94 181 GLU A N 1
ATOM 1434 C CA . GLU A 1 181 ? 5.409 -3.926 -14.627 1.00 97.94 181 GLU A CA 1
ATOM 1435 C C . GLU A 1 181 ? 6.584 -2.937 -14.437 1.00 97.94 181 GLU A C 1
ATOM 1437 O O . GLU A 1 181 ? 7.673 -3.401 -14.089 1.00 97.94 181 GLU A O 1
ATOM 1442 N N . PRO A 1 182 ? 6.420 -1.602 -14.576 1.00 97.94 182 PRO A N 1
ATOM 1443 C CA . PRO A 1 182 ? 7.502 -0.658 -14.294 1.00 97.94 182 PRO A CA 1
ATOM 1444 C C . PRO A 1 182 ? 8.061 -0.772 -12.873 1.00 97.94 182 PRO A C 1
ATOM 1446 O O . PRO A 1 182 ? 9.278 -0.809 -12.711 1.00 97.94 182 PRO A O 1
ATOM 1449 N N . CYS A 1 183 ? 7.192 -0.889 -11.860 1.00 97.56 183 CYS A N 1
ATOM 1450 C CA . CYS A 1 183 ? 7.576 -1.118 -10.464 1.00 97.56 183 CYS A CA 1
ATOM 1451 C C . CYS A 1 183 ? 8.442 -2.376 -10.330 1.00 97.56 183 CYS A C 1
ATOM 1453 O O . CYS A 1 183 ? 9.546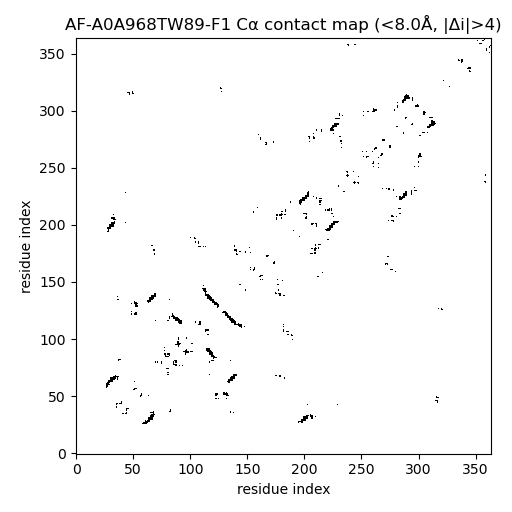 -2.312 -9.788 1.00 97.56 183 CYS A O 1
ATOM 1455 N N . TYR A 1 184 ? 7.978 -3.501 -10.885 1.00 98.12 184 TYR A N 1
ATOM 1456 C CA . TYR A 1 184 ? 8.685 -4.779 -10.835 1.00 98.12 184 TYR A CA 1
ATOM 1457 C C . TYR A 1 184 ? 10.114 -4.672 -11.384 1.00 98.12 184 TYR A C 1
ATOM 1459 O O . TYR A 1 184 ? 11.082 -5.046 -10.716 1.00 98.12 184 TYR A O 1
ATOM 1467 N N . TYR A 1 185 ? 10.264 -4.124 -12.593 1.00 98.12 185 TYR A N 1
ATOM 1468 C CA . TYR A 1 185 ? 11.574 -4.015 -13.234 1.00 98.12 185 TYR A CA 1
ATOM 1469 C C . TYR A 1 185 ? 12.462 -2.947 -12.586 1.00 98.12 185 TYR A C 1
ATOM 1471 O O . TYR A 1 185 ? 13.670 -3.158 -12.476 1.00 98.12 185 TYR A O 1
ATOM 1479 N N . ALA A 1 186 ? 11.893 -1.832 -12.121 1.00 98.12 186 ALA A N 1
ATOM 1480 C CA . ALA A 1 186 ? 12.649 -0.777 -11.450 1.00 98.12 186 ALA A CA 1
ATOM 1481 C C . ALA A 1 186 ? 13.209 -1.256 -10.105 1.00 98.12 186 ALA A C 1
ATOM 1483 O O . ALA A 1 186 ? 14.387 -1.035 -9.832 1.00 98.12 186 ALA A O 1
ATOM 1484 N N . LEU A 1 187 ? 12.421 -1.996 -9.317 1.00 98.00 187 LEU A N 1
ATOM 1485 C CA . LEU A 1 187 ? 12.893 -2.637 -8.087 1.00 98.00 187 LEU A CA 1
ATOM 1486 C C . LEU A 1 187 ? 14.079 -3.568 -8.365 1.00 98.00 187 LEU A C 1
ATOM 1488 O O . LEU A 1 187 ? 15.108 -3.482 -7.699 1.00 98.00 187 LEU A O 1
ATOM 1492 N N . LEU A 1 188 ? 13.983 -4.421 -9.389 1.00 97.19 188 LEU A N 1
ATOM 1493 C CA . LEU A 1 188 ? 15.094 -5.294 -9.782 1.00 97.19 188 LEU A CA 1
ATOM 1494 C C . LEU A 1 188 ? 16.343 -4.524 -10.230 1.00 97.19 188 LEU A C 1
ATOM 1496 O O . LEU A 1 188 ? 17.456 -5.003 -10.024 1.00 97.19 188 LEU A O 1
ATOM 1500 N N . ALA A 1 189 ? 16.173 -3.352 -10.842 1.00 97.12 189 ALA A N 1
ATOM 1501 C CA . ALA A 1 189 ? 17.273 -2.524 -11.323 1.00 97.12 189 ALA A CA 1
ATOM 1502 C C . ALA A 1 189 ? 18.048 -1.829 -10.186 1.00 97.12 189 ALA A C 1
ATOM 1504 O O . ALA A 1 189 ? 19.275 -1.696 -10.269 1.00 97.12 189 ALA A O 1
ATOM 1505 N N . ILE A 1 190 ? 17.354 -1.398 -9.127 1.00 96.44 190 ILE A N 1
ATOM 1506 C CA . ILE A 1 190 ? 17.961 -0.690 -7.982 1.00 96.44 190 ILE A CA 1
ATOM 1507 C C . ILE A 1 190 ? 18.473 -1.626 -6.877 1.00 96.44 190 ILE A C 1
ATOM 1509 O O . ILE A 1 190 ? 19.235 -1.199 -6.008 1.00 96.44 190 ILE A O 1
ATOM 1513 N N . MET A 1 191 ? 18.063 -2.895 -6.882 1.00 94.69 191 MET A N 1
ATOM 1514 C CA . MET A 1 191 ? 18.505 -3.891 -5.906 1.00 94.69 191 MET A CA 1
ATOM 1515 C C . MET A 1 191 ? 19.795 -4.598 -6.335 1.00 94.69 191 MET A C 1
ATOM 1517 O O . MET A 1 191 ? 20.048 -4.841 -7.517 1.00 94.69 191 MET A O 1
ATOM 1521 N N . HIS A 1 192 ? 20.614 -4.968 -5.353 1.00 91.00 192 HIS A N 1
ATOM 1522 C CA . HIS A 1 192 ? 21.752 -5.855 -5.545 1.00 91.00 192 HIS A CA 1
ATOM 1523 C C . HIS A 1 192 ? 21.323 -7.316 -5.383 1.00 91.00 192 HIS A C 1
ATOM 1525 O O . HIS A 1 192 ? 20.265 -7.630 -4.845 1.00 91.00 192 HIS A O 1
ATOM 1531 N N . ARG A 1 193 ? 22.167 -8.251 -5.834 1.00 89.50 193 ARG A N 1
ATOM 1532 C CA . ARG A 1 193 ? 21.874 -9.691 -5.728 1.00 89.50 193 ARG A CA 1
ATOM 1533 C C . ARG A 1 193 ? 21.692 -10.157 -4.278 1.00 89.50 193 ARG A C 1
ATOM 1535 O O . ARG A 1 193 ? 20.933 -11.089 -4.052 1.00 89.50 193 ARG A O 1
ATOM 1542 N N . GLU A 1 194 ? 22.393 -9.530 -3.339 1.00 90.81 194 GLU A N 1
ATOM 1543 C CA . GLU A 1 194 ? 22.290 -9.799 -1.898 1.00 90.81 194 GLU A CA 1
ATOM 1544 C C . GLU A 1 194 ? 20.966 -9.337 -1.278 1.00 90.81 194 GLU A C 1
ATOM 1546 O O . GLU A 1 194 ? 20.597 -9.828 -0.220 1.00 90.81 194 GLU A O 1
ATOM 1551 N N . ASP A 1 195 ? 20.229 -8.450 -1.950 1.00 91.81 195 ASP A N 1
ATOM 1552 C CA . ASP A 1 195 ? 18.916 -7.986 -1.495 1.00 91.81 195 ASP A CA 1
ATOM 1553 C C . ASP A 1 195 ? 17.782 -8.940 -1.931 1.00 91.81 195 ASP A C 1
ATOM 1555 O O . ASP A 1 195 ? 16.610 -8.686 -1.654 1.00 91.81 195 ASP A O 1
ATOM 1559 N N . LEU A 1 196 ? 18.113 -10.028 -2.645 1.00 92.12 196 LEU A N 1
ATOM 1560 C CA . LEU A 1 196 ? 17.158 -10.995 -3.183 1.00 92.12 196 LEU A CA 1
ATOM 1561 C C . LEU A 1 196 ? 17.167 -12.320 -2.388 1.00 92.12 196 LEU A C 1
ATOM 1563 O O . LEU A 1 196 ? 18.243 -12.849 -2.103 1.00 92.12 196 LEU A O 1
ATOM 1567 N N . PRO A 1 197 ? 15.995 -12.937 -2.136 1.00 94.19 197 PRO A N 1
ATOM 1568 C CA . PRO A 1 197 ? 14.671 -12.457 -2.527 1.00 94.19 197 PRO A CA 1
ATOM 1569 C C . PRO A 1 197 ? 14.196 -11.291 -1.647 1.00 94.19 197 PRO A C 1
ATOM 1571 O O . PRO A 1 197 ? 14.300 -11.340 -0.424 1.00 94.19 197 PRO A O 1
ATOM 1574 N N . CYS A 1 198 ? 13.624 -10.270 -2.283 1.00 96.62 198 CYS A N 1
ATOM 1575 C CA . CYS A 1 198 ? 12.985 -9.147 -1.598 1.00 96.62 198 CYS A CA 1
ATOM 1576 C C . CYS A 1 198 ? 11.544 -9.522 -1.218 1.00 96.62 198 CYS A C 1
ATOM 1578 O O . CYS A 1 198 ? 10.870 -10.229 -1.969 1.00 96.62 198 CYS A O 1
ATOM 1580 N N . VAL A 1 199 ? 11.039 -9.065 -0.072 1.00 97.75 199 VAL A N 1
ATOM 1581 C CA . VAL A 1 199 ? 9.625 -9.261 0.285 1.00 97.75 199 VAL A CA 1
ATOM 1582 C C . VAL A 1 199 ? 8.811 -8.078 -0.234 1.00 97.75 199 VAL A C 1
ATOM 1584 O O . VAL A 1 199 ? 8.935 -6.960 0.260 1.00 97.75 199 VAL A O 1
ATOM 1587 N N . MET A 1 200 ? 7.970 -8.324 -1.233 1.00 98.25 200 MET A N 1
ATOM 1588 C CA . MET A 1 200 ? 7.056 -7.350 -1.816 1.00 98.25 200 MET A CA 1
ATOM 1589 C C . MET A 1 200 ? 5.705 -7.394 -1.099 1.00 98.25 200 MET A C 1
ATOM 1591 O O . MET A 1 200 ? 4.950 -8.361 -1.216 1.00 98.25 200 MET A O 1
ATOM 1595 N N . PHE A 1 201 ? 5.393 -6.321 -0.382 1.00 98.00 201 PHE A N 1
ATOM 1596 C CA . PHE A 1 201 ? 4.106 -6.088 0.250 1.00 98.00 201 PHE A CA 1
ATOM 1597 C C . PHE A 1 201 ? 3.163 -5.356 -0.697 1.00 98.00 201 PHE A C 1
ATOM 1599 O O . PHE A 1 201 ? 3.462 -4.262 -1.176 1.00 98.00 201 PHE A O 1
ATOM 1606 N N . SER A 1 202 ? 1.980 -5.928 -0.888 1.00 97.50 202 SER A N 1
ATOM 1607 C CA . SER A 1 202 ? 0.822 -5.216 -1.409 1.00 97.50 202 SER A CA 1
ATOM 1608 C C . SER A 1 202 ? 0.040 -4.625 -0.247 1.00 97.50 202 SER A C 1
ATOM 1610 O O . SER A 1 202 ? -0.619 -5.368 0.481 1.00 97.50 202 SER A O 1
ATOM 1612 N N . HIS A 1 203 ? 0.086 -3.305 -0.071 1.00 95.62 203 HIS A N 1
ATOM 1613 C CA . HIS A 1 203 ? -0.820 -2.638 0.858 1.00 95.62 203 HIS A CA 1
ATOM 1614 C C . HIS A 1 203 ? -2.178 -2.459 0.196 1.00 95.62 203 HIS A C 1
ATOM 1616 O O . HIS A 1 203 ? -2.320 -1.675 -0.744 1.00 95.62 203 HIS A O 1
ATOM 1622 N N . GLU A 1 204 ? -3.165 -3.204 0.693 1.00 93.62 204 GLU A N 1
ATOM 1623 C CA . GLU A 1 204 ? -4.494 -3.291 0.088 1.00 93.62 204 GLU A CA 1
ATOM 1624 C C . GLU A 1 204 ? -4.464 -3.658 -1.412 1.00 93.62 204 GLU A C 1
ATOM 1626 O O . GLU A 1 204 ? -3.466 -4.158 -1.930 1.00 93.62 204 GLU A O 1
ATOM 1631 N N . PHE A 1 205 ? -5.582 -3.466 -2.125 1.00 95.31 205 PHE A N 1
ATOM 1632 C CA . PHE A 1 205 ? -5.746 -3.829 -3.539 1.00 95.31 205 PHE A CA 1
ATOM 1633 C C . PHE A 1 205 ? -4.721 -3.164 -4.474 1.00 95.31 205 PHE A C 1
ATOM 1635 O O . PHE A 1 205 ? -4.488 -3.653 -5.575 1.00 95.31 205 PHE A O 1
ATOM 1642 N N . MET A 1 206 ? -4.117 -2.061 -4.042 1.00 94.44 206 MET A N 1
ATOM 1643 C CA . MET A 1 206 ? -3.267 -1.189 -4.851 1.00 94.44 206 MET A CA 1
ATOM 1644 C C . MET A 1 206 ? -1.949 -1.858 -5.246 1.00 94.44 206 MET A C 1
ATOM 1646 O O . MET A 1 206 ? -1.488 -1.715 -6.373 1.00 94.44 206 MET A O 1
ATOM 1650 N N . GLY A 1 207 ? -1.350 -2.652 -4.357 1.00 96.31 207 GLY A N 1
ATOM 1651 C CA . GLY A 1 207 ? -0.124 -3.385 -4.681 1.00 96.31 207 GLY A CA 1
ATOM 1652 C C . GLY A 1 207 ? -0.349 -4.703 -5.427 1.00 96.31 207 GLY A C 1
ATOM 1653 O O . GLY A 1 207 ? 0.615 -5.303 -5.909 1.00 96.31 207 GLY A O 1
ATOM 1654 N N . MET A 1 208 ? -1.601 -5.161 -5.552 1.00 98.06 208 MET A N 1
ATOM 1655 C CA . MET A 1 208 ? -1.901 -6.488 -6.089 1.00 98.06 208 MET A CA 1
ATOM 1656 C C . MET A 1 208 ? -1.435 -6.672 -7.530 1.00 98.06 208 MET A C 1
ATOM 1658 O O . MET A 1 208 ? -0.867 -7.723 -7.814 1.00 98.06 208 MET A O 1
ATOM 1662 N N . PRO A 1 209 ? -1.588 -5.699 -8.447 1.00 98.25 209 PRO A N 1
ATOM 1663 C CA . PRO A 1 209 ? -1.059 -5.843 -9.800 1.00 98.25 209 PRO A CA 1
ATOM 1664 C C . PRO A 1 209 ? 0.458 -6.108 -9.836 1.00 98.25 209 PRO A C 1
ATOM 1666 O O . PRO A 1 209 ? 0.905 -7.002 -10.554 1.00 98.25 209 PRO A O 1
ATOM 1669 N N . ALA A 1 210 ? 1.249 -5.400 -9.020 1.00 98.19 210 ALA A N 1
ATOM 1670 C CA . ALA A 1 210 ? 2.700 -5.597 -8.935 1.00 98.19 210 ALA A CA 1
ATOM 1671 C C . ALA A 1 210 ? 3.062 -6.964 -8.325 1.00 98.19 210 ALA A C 1
ATOM 1673 O O . ALA A 1 210 ? 3.940 -7.666 -8.829 1.00 98.19 210 ALA A O 1
ATOM 1674 N N . VAL A 1 211 ? 2.335 -7.386 -7.288 1.00 97.94 211 VAL A N 1
ATOM 1675 C CA . VAL A 1 211 ? 2.502 -8.712 -6.679 1.00 97.94 211 VAL A CA 1
ATOM 1676 C C . VAL A 1 211 ? 2.129 -9.834 -7.650 1.00 97.94 211 VAL A C 1
ATOM 1678 O O . VAL A 1 211 ? 2.868 -10.807 -7.768 1.00 97.94 211 VAL A O 1
ATOM 1681 N N . LEU A 1 212 ? 1.040 -9.700 -8.408 1.00 98.38 212 LEU A N 1
ATOM 1682 C CA . LEU A 1 212 ? 0.656 -10.678 -9.430 1.00 98.38 212 LEU A CA 1
ATOM 1683 C C . LEU A 1 212 ? 1.694 -10.759 -10.556 1.00 98.38 212 LEU A C 1
ATOM 1685 O O . LEU A 1 212 ? 1.955 -11.852 -11.058 1.00 98.38 212 LEU A O 1
ATOM 1689 N N . GLN A 1 213 ? 2.335 -9.641 -10.917 1.00 97.88 213 GLN A N 1
ATOM 1690 C CA . GLN A 1 213 ? 3.485 -9.648 -11.823 1.00 97.88 213 GLN A CA 1
ATOM 1691 C C . GLN A 1 213 ? 4.665 -10.435 -11.229 1.00 97.88 213 GLN A C 1
ATOM 1693 O O . GLN A 1 213 ? 5.269 -11.250 -11.926 1.00 97.88 213 GLN A O 1
ATOM 1698 N N . ALA A 1 214 ? 4.968 -10.252 -9.943 1.00 97.81 214 ALA A N 1
ATOM 1699 C CA . ALA A 1 214 ? 6.017 -11.013 -9.268 1.00 97.81 214 ALA A CA 1
ATOM 1700 C C . ALA A 1 214 ? 5.700 -12.517 -9.188 1.00 97.81 214 ALA A C 1
ATOM 1702 O O . ALA A 1 214 ? 6.555 -13.345 -9.499 1.00 97.81 214 ALA A O 1
ATOM 1703 N N . ILE A 1 215 ? 4.455 -12.883 -8.869 1.00 97.62 215 ILE A N 1
ATOM 1704 C CA . ILE A 1 215 ? 3.980 -14.276 -8.895 1.00 97.62 215 ILE A CA 1
ATOM 1705 C C . ILE A 1 215 ? 4.081 -14.846 -10.315 1.00 97.62 215 ILE A C 1
ATOM 1707 O O . ILE A 1 215 ? 4.439 -16.014 -10.495 1.00 97.62 215 ILE A O 1
ATOM 1711 N N . HIS A 1 216 ? 3.781 -14.035 -11.335 1.00 96.56 216 HIS A N 1
ATOM 1712 C CA . HIS A 1 216 ? 3.892 -14.443 -12.728 1.00 96.56 216 HIS A CA 1
ATOM 1713 C C . HIS A 1 216 ? 5.343 -14.791 -13.108 1.00 96.56 216 HIS A C 1
ATOM 1715 O O . HIS A 1 216 ? 5.578 -15.849 -13.693 1.00 96.56 216 HIS A O 1
ATOM 1721 N N . ASP A 1 217 ? 6.315 -13.956 -12.740 1.00 94.44 217 ASP A N 1
ATOM 1722 C CA . ASP A 1 217 ? 7.738 -14.190 -13.040 1.00 94.44 217 ASP A CA 1
ATOM 1723 C C . ASP A 1 217 ? 8.364 -15.302 -12.169 1.00 94.44 217 ASP A C 1
ATOM 1725 O O . ASP A 1 217 ? 9.289 -15.998 -12.588 1.00 94.44 217 ASP A O 1
ATOM 1729 N N . GLY A 1 218 ? 7.807 -15.531 -10.977 1.00 90.50 218 GLY A N 1
ATOM 1730 C CA . GLY A 1 218 ? 8.154 -16.627 -10.076 1.00 90.50 218 GLY A CA 1
ATOM 1731 C C . GLY A 1 218 ? 8.902 -16.184 -8.808 1.00 90.50 218 GLY A C 1
ATOM 1732 O O . GLY A 1 218 ? 9.414 -15.069 -8.712 1.00 90.50 218 GLY A O 1
ATOM 1733 N N . PRO A 1 219 ? 9.033 -17.079 -7.810 1.00 87.06 219 PRO A N 1
ATOM 1734 C CA . PRO A 1 219 ? 9.408 -16.712 -6.437 1.00 87.06 219 PRO A CA 1
ATOM 1735 C C . PRO A 1 219 ? 10.909 -16.442 -6.233 1.00 87.06 219 PRO A C 1
ATOM 1737 O O . PRO A 1 219 ? 11.370 -16.262 -5.108 1.00 87.06 219 PRO A O 1
ATOM 1740 N N . THR A 1 220 ? 11.718 -16.471 -7.298 1.00 88.94 220 T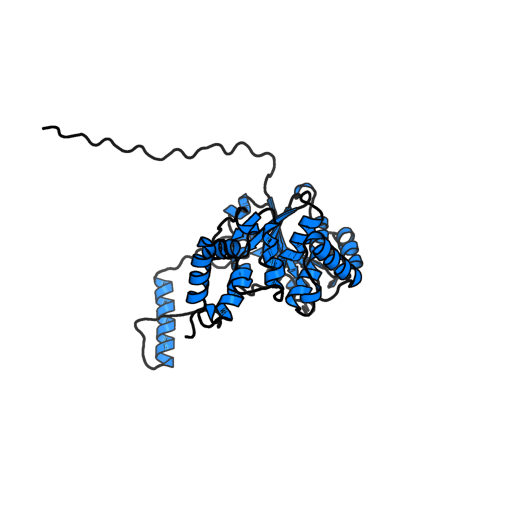HR A N 1
ATOM 1741 C CA . THR A 1 220 ? 13.186 -16.366 -7.176 1.00 88.94 220 THR A CA 1
ATOM 1742 C C . THR A 1 220 ? 13.656 -14.956 -6.837 1.00 88.94 220 THR A C 1
ATOM 1744 O O . THR A 1 220 ? 14.731 -14.785 -6.265 1.00 88.94 220 THR A O 1
ATOM 1747 N N . LYS A 1 221 ? 12.869 -13.946 -7.216 1.00 95.25 221 LYS A N 1
ATOM 1748 C CA . LYS A 1 221 ? 13.197 -12.531 -7.029 1.00 95.25 221 LYS A CA 1
ATOM 1749 C C . LYS A 1 221 ? 12.434 -11.906 -5.878 1.00 95.25 221 LYS A C 1
ATOM 1751 O O . LYS A 1 221 ? 13.007 -11.110 -5.138 1.00 95.25 221 LYS A O 1
ATOM 1756 N N . PHE A 1 222 ? 11.176 -12.302 -5.717 1.00 97.25 222 PHE A N 1
ATOM 1757 C CA . PHE A 1 222 ? 10.301 -11.745 -4.705 1.00 97.25 222 PHE A CA 1
ATOM 1758 C C . PHE A 1 222 ? 9.546 -12.832 -3.953 1.00 97.25 222 PHE A C 1
ATOM 1760 O O . PHE A 1 222 ? 9.070 -13.798 -4.547 1.00 97.25 222 PHE A O 1
ATOM 1767 N N . ARG A 1 223 ? 9.406 -12.618 -2.646 1.00 97.31 223 ARG A N 1
ATOM 1768 C CA . ARG A 1 223 ? 8.331 -13.192 -1.836 1.00 97.31 223 ARG A CA 1
ATOM 1769 C C . ARG A 1 223 ? 7.214 -12.175 -1.745 1.00 97.31 223 ARG A C 1
ATOM 1771 O O . ARG A 1 223 ? 7.483 -10.985 -1.659 1.00 97.31 223 ARG A O 1
ATOM 1778 N N . THR A 1 224 ? 5.976 -12.625 -1.782 1.00 98.00 224 THR A N 1
ATOM 1779 C CA . THR A 1 224 ? 4.815 -11.753 -1.936 1.00 98.00 224 THR A CA 1
ATOM 1780 C C . THR A 1 224 ? 3.912 -11.835 -0.723 1.00 98.00 224 THR A C 1
ATOM 1782 O O . THR A 1 224 ? 3.547 -12.920 -0.279 1.00 98.00 224 THR A O 1
ATOM 1785 N N . VAL A 1 225 ? 3.548 -10.681 -0.172 1.00 97.81 225 VAL A N 1
ATOM 1786 C CA . VAL A 1 225 ? 2.670 -10.600 0.996 1.00 97.81 225 VAL A CA 1
ATOM 1787 C C . VAL A 1 225 ? 1.558 -9.604 0.723 1.00 97.81 225 VAL A C 1
ATOM 1789 O O . VAL A 1 225 ? 1.813 -8.471 0.321 1.00 97.81 225 VAL A O 1
ATOM 1792 N N . PHE A 1 226 ? 0.312 -10.000 0.964 1.00 98.12 226 PHE A N 1
ATOM 1793 C CA . PHE A 1 226 ? -0.801 -9.058 0.986 1.00 98.12 226 PHE A CA 1
ATOM 1794 C C . PHE A 1 226 ? -1.023 -8.543 2.407 1.00 98.12 226 PHE A C 1
ATOM 1796 O O . PHE A 1 226 ? -1.282 -9.331 3.313 1.00 98.12 226 PHE A O 1
ATOM 1803 N N . HIS A 1 227 ? -0.932 -7.228 2.605 1.00 97.25 227 HIS A N 1
ATOM 1804 C CA . HIS A 1 227 ? -1.182 -6.574 3.885 1.00 97.25 227 HIS A CA 1
ATOM 1805 C C . HIS A 1 227 ? -2.555 -5.890 3.850 1.00 97.25 227 HIS A C 1
ATOM 1807 O O . HIS A 1 227 ? -2.729 -4.814 3.269 1.00 97.25 227 HIS A O 1
ATOM 1813 N N . ALA A 1 228 ? -3.533 -6.552 4.462 1.00 96.75 228 ALA A N 1
ATOM 1814 C CA . ALA A 1 228 ? -4.931 -6.162 4.497 1.00 96.75 228 ALA A CA 1
ATOM 1815 C C . ALA A 1 228 ? -5.222 -5.194 5.653 1.00 96.75 228 ALA A C 1
ATOM 1817 O O . ALA A 1 228 ? -5.321 -5.615 6.808 1.00 96.75 228 ALA A O 1
ATOM 1818 N N . HIS A 1 229 ? -5.408 -3.912 5.327 1.00 94.62 229 HIS A N 1
ATOM 1819 C CA . HIS A 1 229 ? -5.885 -2.888 6.270 1.00 94.62 229 HIS A CA 1
ATOM 1820 C C . HIS A 1 229 ? -7.414 -2.869 6.407 1.00 94.62 229 HIS A C 1
ATOM 1822 O O . HIS A 1 229 ? -7.943 -2.530 7.462 1.00 94.62 229 HIS A O 1
ATOM 1828 N N . GLU A 1 230 ? -8.114 -3.281 5.354 1.00 94.12 230 GLU A N 1
ATOM 1829 C CA . GLU A 1 230 ? -9.551 -3.550 5.319 1.00 94.12 230 GLU A CA 1
ATOM 1830 C C . GLU A 1 230 ? -9.835 -4.636 4.266 1.00 94.12 230 GLU A C 1
ATOM 1832 O O . GLU A 1 230 ? -9.013 -4.887 3.375 1.00 94.12 230 GLU A O 1
ATOM 1837 N N . CYS A 1 231 ? -11.008 -5.272 4.324 1.00 95.69 231 CYS A N 1
ATOM 1838 C CA . CYS A 1 231 ? -11.541 -6.016 3.186 1.00 95.69 231 CYS A CA 1
ATOM 1839 C C . CYS A 1 231 ? -12.460 -5.099 2.367 1.00 95.69 231 CYS A C 1
ATOM 1841 O O . CYS A 1 231 ? -13.623 -4.884 2.705 1.00 95.69 231 CYS A O 1
ATOM 1843 N N . SER A 1 232 ? -11.952 -4.557 1.257 1.00 94.12 232 SER A N 1
ATOM 1844 C CA . SER A 1 232 ? -12.699 -3.585 0.434 1.00 94.12 232 SER A CA 1
ATOM 1845 C C . SER A 1 232 ? -14.046 -4.108 -0.092 1.00 94.12 232 SER A C 1
ATOM 1847 O O . SER A 1 232 ? -14.990 -3.333 -0.227 1.00 94.12 232 SER A O 1
ATOM 1849 N N . THR A 1 233 ? -14.173 -5.422 -0.330 1.00 95.50 233 THR A N 1
ATOM 1850 C CA . THR A 1 233 ? -15.465 -6.055 -0.672 1.00 95.50 233 THR A CA 1
ATOM 1851 C C . THR A 1 233 ? -16.468 -5.893 0.464 1.00 95.50 233 THR A C 1
ATOM 1853 O O . THR A 1 233 ? -17.601 -5.477 0.237 1.00 95.50 233 THR A O 1
ATOM 1856 N N . VAL A 1 234 ? -16.038 -6.176 1.693 1.00 94.81 234 VAL A N 1
ATOM 1857 C CA . VAL A 1 234 ? -16.890 -6.091 2.880 1.00 94.81 234 VAL A CA 1
ATOM 1858 C C . VAL A 1 234 ? -17.283 -4.661 3.175 1.00 94.81 234 VAL A C 1
ATOM 1860 O O . VAL A 1 234 ? -18.456 -4.407 3.421 1.00 94.81 234 VAL A O 1
ATOM 1863 N N . ARG A 1 235 ? -16.350 -3.712 3.060 1.00 92.50 235 ARG A N 1
ATOM 1864 C CA . ARG A 1 235 ? -16.665 -2.293 3.222 1.00 92.50 235 ARG A CA 1
ATOM 1865 C C . ARG A 1 235 ? -17.825 -1.861 2.330 1.00 92.50 235 ARG A C 1
ATOM 1867 O O . ARG A 1 235 ? -18.745 -1.214 2.813 1.00 92.50 235 ARG A O 1
ATOM 1874 N N . ARG A 1 236 ? -17.803 -2.257 1.054 1.00 92.62 236 ARG A N 1
ATOM 1875 C CA . ARG A 1 236 ? -18.899 -1.966 0.128 1.00 92.62 236 ARG A CA 1
ATOM 1876 C C . ARG A 1 236 ? -20.212 -2.603 0.585 1.00 92.62 236 ARG A C 1
ATOM 1878 O O . ARG A 1 236 ? -21.224 -1.922 0.625 1.00 92.62 236 ARG A O 1
ATOM 1885 N N . LEU A 1 237 ? -20.193 -3.881 0.966 1.00 94.00 237 LEU A N 1
ATOM 1886 C CA . LEU A 1 237 ? -21.391 -4.587 1.444 1.00 94.00 237 LEU A CA 1
ATOM 1887 C C . LEU A 1 237 ? -21.981 -3.956 2.713 1.00 94.00 237 LEU A C 1
ATOM 1889 O O . LEU A 1 237 ? -23.197 -3.854 2.846 1.00 94.00 237 LEU A O 1
ATOM 1893 N N . VAL A 1 238 ? -21.124 -3.520 3.634 1.00 92.81 238 VAL A N 1
ATOM 1894 C CA . VAL A 1 238 ? -21.512 -2.827 4.866 1.00 92.81 238 VAL A CA 1
ATOM 1895 C C . VAL A 1 238 ? -22.079 -1.441 4.559 1.00 92.81 238 VAL A C 1
ATOM 1897 O O . VAL A 1 238 ? -23.112 -1.066 5.105 1.00 92.81 238 VAL A O 1
ATOM 1900 N N . GLU A 1 239 ? -21.424 -0.656 3.707 1.00 90.38 239 GLU A N 1
ATOM 1901 C CA . GLU A 1 239 ? -21.845 0.721 3.430 1.00 90.38 239 GLU A CA 1
ATOM 1902 C C . GLU A 1 239 ? -23.101 0.777 2.539 1.00 90.38 239 GLU A C 1
ATOM 1904 O O . GLU A 1 239 ? -23.966 1.617 2.786 1.00 90.38 239 GLU A O 1
ATOM 1909 N N . ASP A 1 240 ? -23.255 -0.144 1.579 1.00 90.25 240 ASP A N 1
ATOM 1910 C CA . ASP A 1 240 ? -24.375 -0.156 0.624 1.00 90.25 240 ASP A CA 1
ATOM 1911 C C . ASP A 1 240 ? -25.657 -0.806 1.194 1.00 90.25 240 ASP A C 1
ATOM 1913 O O . ASP A 1 240 ? -26.756 -0.539 0.700 1.00 90.25 240 ASP A O 1
ATOM 1917 N N . HIS A 1 241 ? -25.560 -1.666 2.218 1.00 90.19 241 HIS A N 1
ATOM 1918 C CA . HIS A 1 241 ? -26.726 -2.361 2.776 1.00 90.19 241 HIS A CA 1
ATOM 1919 C C . HIS A 1 241 ? -27.304 -1.629 4.002 1.00 90.19 241 HIS A C 1
ATOM 1921 O O . HIS A 1 241 ? -26.560 -1.333 4.937 1.00 90.19 241 HIS A O 1
ATOM 1927 N N . PRO A 1 242 ? -28.638 -1.456 4.121 1.00 87.62 242 PRO A N 1
ATOM 1928 C CA . PRO A 1 242 ? -29.274 -0.691 5.212 1.00 87.62 242 PRO A CA 1
ATOM 1929 C C . PRO A 1 242 ? -29.039 -1.228 6.634 1.00 87.62 242 PRO A C 1
ATOM 1931 O O . PRO A 1 242 ? -29.354 -0.561 7.611 1.00 87.62 242 PRO A O 1
ATOM 1934 N N . GLY A 1 243 ? -28.542 -2.459 6.767 1.00 88.75 243 GLY A N 1
ATOM 1935 C CA . GLY A 1 243 ? -28.270 -3.082 8.065 1.00 88.75 243 GLY A CA 1
ATOM 1936 C C . GLY A 1 243 ? -26.813 -2.951 8.514 1.00 88.75 243 GLY A C 1
ATOM 1937 O O . GLY A 1 243 ? -26.491 -3.381 9.624 1.00 88.75 243 GLY A O 1
ATOM 1938 N N . HIS A 1 244 ? -25.951 -2.397 7.655 1.00 91.25 244 HIS A N 1
ATOM 1939 C CA . HIS A 1 244 ? -24.531 -2.154 7.891 1.00 91.25 244 HIS A CA 1
ATOM 1940 C C . HIS A 1 244 ? -23.813 -3.336 8.564 1.00 91.25 244 HIS A C 1
ATOM 1942 O O . HIS A 1 244 ? -24.062 -4.500 8.229 1.00 91.25 244 HIS A O 1
ATOM 1948 N N . ASP A 1 245 ? -22.949 -3.048 9.539 1.00 90.69 245 ASP A N 1
ATOM 1949 C CA . ASP A 1 245 ? -22.196 -4.040 10.311 1.00 90.69 245 ASP A CA 1
ATOM 1950 C C . ASP A 1 245 ? -23.109 -5.064 10.994 1.00 90.69 245 ASP A C 1
ATOM 1952 O O . ASP A 1 245 ? -22.802 -6.257 11.043 1.00 90.69 245 ASP A O 1
ATOM 1956 N N . THR A 1 246 ? -24.261 -4.617 11.507 1.00 90.31 246 THR A N 1
ATOM 1957 C CA . THR A 1 246 ? -25.175 -5.488 12.255 1.00 90.31 246 THR A CA 1
ATOM 1958 C C . THR A 1 246 ? -25.721 -6.595 11.363 1.00 90.31 246 THR A C 1
ATOM 1960 O O . THR A 1 246 ? -25.800 -7.743 11.793 1.00 90.31 246 THR A O 1
ATOM 1963 N N . MET A 1 247 ? -26.072 -6.286 10.116 1.00 93.69 247 MET A N 1
ATOM 1964 C CA . MET A 1 247 ? -26.472 -7.309 9.153 1.00 93.69 247 MET A CA 1
ATOM 1965 C C . MET A 1 247 ? -25.266 -8.140 8.719 1.00 93.69 247 MET A C 1
ATOM 1967 O O . MET A 1 247 ? -25.301 -9.365 8.842 1.00 93.69 247 MET A O 1
ATOM 1971 N N . PHE A 1 248 ? -24.189 -7.484 8.277 1.00 95.31 248 PHE A N 1
ATOM 1972 C CA . PHE A 1 248 ? -23.074 -8.158 7.620 1.00 95.31 248 PHE A CA 1
ATOM 1973 C C . PHE A 1 248 ? -22.413 -9.207 8.522 1.00 95.31 248 PHE A C 1
ATOM 1975 O O . PHE A 1 248 ? -22.301 -10.368 8.134 1.00 95.31 248 PHE A O 1
ATOM 1982 N N . TYR A 1 249 ? -22.036 -8.850 9.754 1.00 95.62 249 TYR A N 1
ATOM 1983 C CA . TYR A 1 249 ? -21.342 -9.794 10.635 1.00 95.62 249 TYR A CA 1
ATOM 1984 C C . TYR A 1 249 ? -22.254 -10.908 11.159 1.00 95.62 249 TYR A C 1
ATOM 1986 O O . TYR A 1 249 ? -21.769 -11.991 11.491 1.00 95.62 249 TYR A O 1
ATOM 1994 N N . ASN A 1 250 ? -23.569 -10.680 11.231 1.00 95.19 250 ASN A N 1
ATOM 1995 C CA . ASN A 1 250 ? -24.524 -11.750 11.521 1.00 95.19 250 ASN A CA 1
ATOM 1996 C C . ASN A 1 250 ? -24.630 -12.733 10.348 1.00 95.19 250 ASN A C 1
ATOM 1998 O O . ASN A 1 250 ? -24.579 -13.942 10.575 1.00 95.19 250 ASN A O 1
ATOM 2002 N N . ALA A 1 251 ? -24.727 -12.221 9.118 1.00 95.62 251 ALA A N 1
ATOM 2003 C CA . ALA A 1 251 ? -24.757 -13.033 7.907 1.00 95.62 251 ALA A CA 1
ATOM 2004 C C . ALA A 1 251 ? -23.455 -13.829 7.732 1.00 95.62 251 ALA A C 1
ATOM 2006 O O . ALA A 1 251 ? -23.513 -15.038 7.534 1.00 95.62 251 ALA A O 1
ATOM 2007 N N . LEU A 1 252 ? -22.293 -13.189 7.910 1.00 96.44 252 LEU A N 1
ATOM 2008 C CA . LEU A 1 252 ? -20.978 -13.834 7.852 1.00 96.44 252 LEU A CA 1
ATOM 2009 C C . LEU A 1 252 ? -20.894 -15.016 8.821 1.00 96.44 252 LEU A C 1
ATOM 2011 O O . LEU A 1 252 ? -20.489 -16.104 8.421 1.00 96.44 252 LEU A O 1
ATOM 2015 N N . ARG A 1 253 ? -21.289 -14.832 10.090 1.00 95.50 253 ARG A N 1
ATOM 2016 C CA . ARG A 1 253 ? -21.246 -15.915 11.087 1.00 95.50 253 ARG A CA 1
ATOM 2017 C C . ARG A 1 253 ? -22.101 -17.110 10.672 1.00 95.50 253 ARG A C 1
ATOM 2019 O O . ARG A 1 253 ? -21.597 -18.225 10.650 1.00 95.50 253 ARG A O 1
ATOM 2026 N N . GLN A 1 254 ? -23.357 -16.869 10.292 1.00 95.88 254 GLN A N 1
ATOM 2027 C CA . GLN A 1 254 ? -24.269 -17.939 9.871 1.00 95.88 254 GLN A CA 1
ATOM 2028 C C . GLN A 1 254 ? -23.792 -18.633 8.588 1.00 95.88 254 GLN A C 1
ATOM 2030 O O . GLN A 1 254 ? -23.867 -19.853 8.474 1.00 95.88 254 GLN A O 1
ATOM 2035 N N . ALA A 1 255 ? -23.274 -17.870 7.626 1.00 95.38 255 ALA A N 1
ATOM 2036 C CA . ALA A 1 255 ? -22.777 -18.401 6.365 1.00 95.38 255 ALA A CA 1
ATOM 2037 C C . ALA A 1 255 ? -21.540 -19.287 6.560 1.00 95.38 255 ALA A C 1
ATOM 2039 O O . ALA A 1 255 ? -21.448 -20.349 5.945 1.00 95.38 255 ALA A O 1
ATOM 2040 N N . ARG A 1 256 ? -20.628 -18.911 7.469 1.00 92.69 256 ARG A N 1
ATOM 2041 C CA . ARG A 1 256 ? -19.446 -19.722 7.798 1.00 92.69 256 ARG A CA 1
ATOM 2042 C C . ARG A 1 256 ? -19.809 -21.085 8.384 1.00 92.69 256 ARG A C 1
ATOM 2044 O O . ARG A 1 256 ? -19.177 -22.070 8.008 1.00 92.69 256 ARG A O 1
ATOM 2051 N N . ASP A 1 257 ? -20.843 -21.163 9.221 1.00 93.44 257 ASP A N 1
ATOM 2052 C CA . ASP A 1 257 ? -21.340 -22.443 9.752 1.00 93.44 257 ASP A CA 1
ATOM 2053 C C . ASP A 1 257 ? -21.857 -23.369 8.633 1.00 93.44 257 ASP A C 1
ATOM 2055 O O . ASP A 1 257 ? -21.772 -24.593 8.733 1.00 93.44 257 ASP A O 1
ATOM 2059 N N . LEU A 1 258 ? -22.342 -22.782 7.534 1.00 95.75 258 LEU A N 1
ATOM 2060 C CA . LEU A 1 258 ? -22.855 -23.482 6.355 1.00 95.75 258 LEU A CA 1
ATOM 2061 C C . LEU A 1 258 ? -21.821 -23.646 5.227 1.00 95.75 258 LEU A C 1
ATOM 2063 O O . LEU A 1 258 ? -22.155 -24.214 4.189 1.00 95.75 258 LEU A O 1
ATOM 2067 N N . LYS A 1 259 ? -20.577 -23.177 5.414 1.00 95.12 259 LYS A N 1
ATOM 2068 C CA . LYS A 1 259 ? -19.533 -23.104 4.370 1.00 95.12 259 LYS A CA 1
ATOM 2069 C C . LYS A 1 259 ? -19.985 -22.370 3.099 1.00 95.12 259 L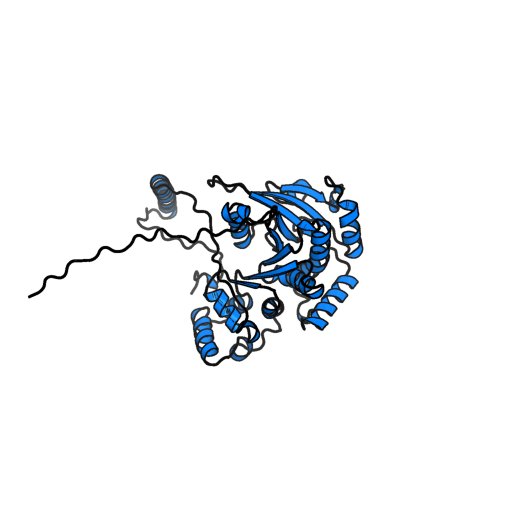YS A C 1
ATOM 2071 O O . LYS A 1 259 ? -19.653 -22.776 1.987 1.00 95.12 259 LYS A O 1
ATOM 2076 N N . LEU A 1 260 ? -20.757 -21.306 3.286 1.00 97.31 260 LEU A N 1
ATOM 2077 C CA . LEU A 1 260 ? -21.134 -20.359 2.243 1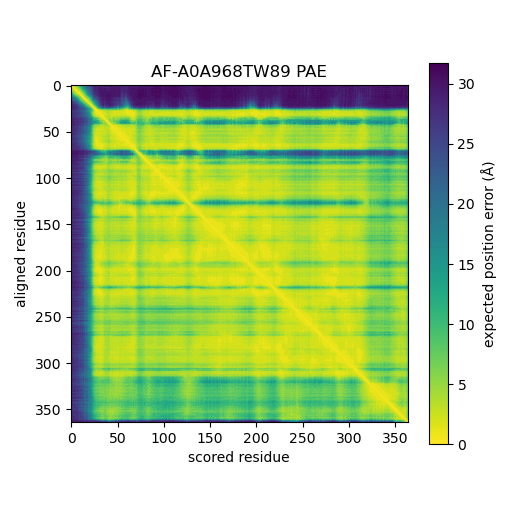.00 97.31 260 LEU A CA 1
ATOM 2078 C C . LEU A 1 260 ? -20.197 -19.148 2.289 1.00 97.31 260 LEU A C 1
ATOM 2080 O O . LEU A 1 260 ? -19.729 -18.758 3.363 1.00 97.31 260 LEU A O 1
ATOM 2084 N N . TYR A 1 261 ? -19.956 -18.541 1.133 1.00 96.75 261 TYR A N 1
ATOM 2085 C CA . TYR A 1 261 ? -19.053 -17.403 0.969 1.00 96.75 261 TYR A CA 1
ATOM 2086 C C . TYR A 1 261 ? -19.802 -16.168 0.461 1.00 96.75 261 TYR A C 1
ATOM 2088 O O . TYR A 1 261 ? -21.012 -16.203 0.231 1.00 96.75 261 TYR A O 1
ATOM 2096 N N . VAL A 1 262 ? -19.081 -15.055 0.295 1.00 95.75 262 VAL A N 1
ATOM 2097 C CA . VAL A 1 262 ? -19.653 -13.763 -0.126 1.00 95.75 262 VAL A CA 1
ATOM 2098 C C . VAL A 1 262 ? -20.592 -13.896 -1.328 1.00 95.75 262 VAL A C 1
ATOM 2100 O O . VAL A 1 262 ? -21.721 -13.412 -1.250 1.00 95.75 262 VAL A O 1
ATOM 2103 N N . ASP A 1 263 ? -20.169 -14.575 -2.396 1.00 94.81 263 ASP A N 1
ATOM 2104 C CA . ASP A 1 263 ? -20.968 -14.679 -3.624 1.00 94.81 263 ASP A CA 1
ATOM 2105 C C . ASP A 1 263 ? -22.240 -15.530 -3.450 1.00 94.81 263 ASP A C 1
ATOM 2107 O O . ASP A 1 263 ? -23.238 -15.282 -4.128 1.00 94.81 263 ASP A O 1
ATOM 2111 N N . ASP A 1 264 ? -22.241 -16.491 -2.519 1.00 96.12 264 ASP A N 1
ATOM 2112 C CA . ASP A 1 264 ? -23.412 -17.325 -2.217 1.00 96.12 264 ASP A CA 1
ATOM 2113 C C . ASP A 1 264 ? -24.493 -16.535 -1.460 1.00 96.12 264 ASP A C 1
ATOM 2115 O O . ASP A 1 264 ? -25.686 -16.807 -1.597 1.00 96.12 264 ASP A O 1
ATOM 2119 N N . VAL A 1 265 ? -24.075 -15.562 -0.643 1.00 95.88 265 VAL A N 1
ATOM 2120 C CA . VAL A 1 265 ? -24.961 -14.800 0.253 1.00 95.88 265 VAL A CA 1
ATOM 2121 C C . VAL A 1 265 ? -25.403 -13.478 -0.369 1.00 95.88 265 VAL A C 1
ATOM 2123 O O . VAL A 1 265 ? -26.570 -13.103 -0.266 1.00 95.88 265 VAL A O 1
ATOM 2126 N N . PHE A 1 266 ? -24.478 -12.763 -1.007 1.00 95.06 266 PHE A N 1
ATOM 2127 C CA . PHE A 1 266 ? -24.688 -11.407 -1.522 1.00 95.06 266 PHE A CA 1
ATOM 2128 C C . PHE A 1 266 ? -24.738 -11.344 -3.053 1.00 95.06 266 PHE A C 1
ATOM 2130 O O . PHE A 1 266 ? -24.952 -10.270 -3.618 1.00 95.06 266 PHE A O 1
ATOM 2137 N N . GLY A 1 267 ? -24.583 -12.486 -3.726 1.00 94.62 267 GLY A N 1
ATOM 2138 C CA . GLY A 1 267 ? -24.474 -12.562 -5.175 1.00 94.62 267 GLY A CA 1
ATOM 2139 C C . GLY A 1 267 ? -23.085 -12.175 -5.678 1.00 94.62 267 GLY A C 1
ATOM 2140 O O . GLY A 1 267 ? -22.219 -11.733 -4.932 1.00 94.62 267 GLY A O 1
ATOM 2141 N N . SER A 1 268 ? -22.888 -12.340 -6.983 1.00 93.62 268 SER A N 1
ATOM 2142 C CA . SER A 1 268 ? -21.596 -12.140 -7.641 1.00 93.62 268 SER A CA 1
ATOM 2143 C C . SER A 1 268 ? -21.049 -10.715 -7.480 1.00 93.62 268 SER A C 1
ATOM 2145 O O . SER A 1 268 ? -21.648 -9.754 -7.972 1.00 93.62 268 SER A O 1
ATOM 2147 N N . MET A 1 269 ? -19.834 -10.601 -6.942 1.00 93.94 269 MET A N 1
ATOM 2148 C CA . MET A 1 269 ? -19.101 -9.333 -6.803 1.00 93.94 269 MET A CA 1
ATOM 2149 C C . MET A 1 269 ? -18.173 -8.999 -7.990 1.00 93.94 269 MET A C 1
ATOM 2151 O O . MET A 1 269 ? -17.429 -8.017 -7.952 1.00 93.94 269 MET A O 1
ATOM 2155 N N . ASP A 1 270 ? -18.251 -9.757 -9.087 1.00 90.62 270 ASP A N 1
ATOM 2156 C CA . ASP A 1 270 ? -17.422 -9.621 -10.299 1.00 90.62 270 ASP A CA 1
ATOM 2157 C C . ASP A 1 270 ? -17.435 -8.242 -10.976 1.00 90.62 270 ASP A C 1
ATOM 2159 O O . ASP A 1 270 ? -16.565 -7.949 -11.792 1.00 90.62 270 ASP A O 1
ATOM 2163 N N . GLY A 1 271 ? -18.442 -7.405 -10.716 1.00 91.75 271 GLY A N 1
ATOM 2164 C CA . GLY A 1 271 ? -18.494 -6.035 -11.238 1.00 91.75 271 GLY A CA 1
ATOM 2165 C C . GLY A 1 271 ? -17.579 -5.065 -10.485 1.00 91.75 271 GLY A C 1
ATOM 2166 O O . GLY A 1 271 ? -17.401 -3.924 -10.906 1.00 91.75 271 GLY A O 1
ATOM 2167 N N . TYR A 1 272 ? -17.009 -5.487 -9.356 1.00 95.00 272 TYR A N 1
ATOM 2168 C CA . TYR A 1 272 ? -16.218 -4.640 -8.481 1.00 95.00 272 TYR A CA 1
ATOM 2169 C C . TYR A 1 272 ? -14.731 -4.977 -8.586 1.00 95.00 272 TYR A C 1
ATOM 2171 O O . TYR A 1 272 ? -14.261 -5.988 -8.072 1.00 95.00 272 TYR A O 1
ATOM 2179 N N . PHE A 1 273 ? -13.956 -4.090 -9.213 1.00 96.06 273 PHE A N 1
ATOM 2180 C CA . PHE A 1 273 ? -12.536 -4.344 -9.470 1.00 96.06 273 PHE A CA 1
ATOM 2181 C C . PHE A 1 273 ? -11.721 -4.619 -8.199 1.00 96.06 273 PHE A C 1
ATOM 2183 O O . PHE A 1 273 ? -10.812 -5.448 -8.231 1.00 96.06 273 PHE A O 1
ATOM 2190 N N . ARG A 1 274 ? -12.048 -3.969 -7.067 1.00 96.50 274 ARG A N 1
ATOM 2191 C CA . ARG A 1 274 ? -11.336 -4.226 -5.807 1.00 96.50 274 ARG A CA 1
ATOM 2192 C C . ARG A 1 274 ? -11.597 -5.648 -5.327 1.00 96.50 274 ARG A C 1
ATOM 2194 O O . ARG A 1 274 ? -10.633 -6.312 -4.973 1.00 96.50 274 ARG A O 1
ATOM 2201 N N . HIS A 1 275 ? -12.835 -6.146 -5.426 1.00 96.50 275 HIS A N 1
ATOM 2202 C CA . HIS A 1 275 ? -13.146 -7.563 -5.210 1.00 96.50 275 HIS A CA 1
ATOM 2203 C C . HIS A 1 275 ? -12.348 -8.469 -6.157 1.00 96.50 275 HIS A C 1
ATOM 2205 O O . HIS A 1 275 ? -11.711 -9.424 -5.714 1.00 96.50 275 HIS A O 1
ATOM 2211 N N . GLY A 1 276 ? -12.298 -8.128 -7.448 1.00 95.88 276 GLY A N 1
ATOM 2212 C CA . GLY A 1 276 ? -11.479 -8.836 -8.434 1.00 95.88 276 GLY A CA 1
ATOM 2213 C C . GLY A 1 276 ? -9.999 -8.932 -8.033 1.00 95.88 276 GLY A C 1
ATOM 2214 O O . GLY A 1 276 ? -9.390 -9.990 -8.147 1.00 95.88 276 GLY A O 1
ATOM 2215 N N . LEU A 1 277 ? -9.406 -7.869 -7.499 1.00 97.38 277 LEU A N 1
ATOM 2216 C CA . LEU A 1 277 ? -8.015 -7.906 -7.040 1.00 97.38 277 LEU A CA 1
ATOM 2217 C C . LEU A 1 277 ? -7.859 -8.663 -5.715 1.00 97.38 277 LEU A C 1
ATOM 2219 O O . LEU A 1 277 ? -7.018 -9.557 -5.624 1.00 97.38 277 LEU A O 1
ATOM 2223 N N . ILE A 1 278 ? -8.671 -8.352 -4.698 1.00 96.56 278 ILE A N 1
ATOM 2224 C CA . ILE A 1 278 ? -8.486 -8.932 -3.361 1.00 96.56 278 ILE A CA 1
ATOM 2225 C C . ILE A 1 278 ? -8.880 -10.413 -3.285 1.00 96.56 278 ILE A C 1
ATOM 2227 O O . ILE A 1 278 ? -8.316 -11.147 -2.486 1.00 96.56 278 ILE A O 1
ATOM 2231 N N . SER A 1 279 ? -9.787 -10.896 -4.139 1.00 96.00 279 SER A N 1
ATOM 2232 C CA . SER A 1 279 ? -10.132 -12.327 -4.221 1.00 96.00 279 SER A CA 1
ATOM 2233 C C . SER A 1 279 ? -8.950 -13.198 -4.652 1.00 96.00 279 SER A C 1
ATOM 2235 O O . SER A 1 279 ? -8.961 -14.402 -4.418 1.00 96.00 279 SER A O 1
ATOM 2237 N N . ARG A 1 280 ? -7.905 -12.598 -5.236 1.00 96.69 280 ARG A N 1
ATOM 2238 C CA . ARG A 1 280 ? -6.679 -13.262 -5.706 1.00 96.69 280 ARG A CA 1
ATOM 2239 C C . ARG A 1 280 ? -5.515 -13.157 -4.716 1.00 96.69 280 ARG A C 1
ATOM 2241 O O . ARG A 1 280 ? -4.421 -13.613 -5.026 1.00 96.69 280 ARG A O 1
ATOM 2248 N N . THR A 1 281 ? -5.719 -12.598 -3.523 1.00 97.31 281 THR A N 1
ATOM 2249 C CA . THR A 1 281 ? -4.649 -12.459 -2.511 1.00 97.31 281 THR A CA 1
ATOM 2250 C C . THR A 1 281 ? -4.221 -13.793 -1.911 1.00 97.31 281 THR A C 1
ATOM 2252 O O . THR A 1 281 ? -3.106 -13.903 -1.415 1.00 97.31 281 THR A O 1
ATOM 2255 N N . HIS A 1 282 ? -5.053 -14.832 -2.034 1.00 96.81 282 HIS A N 1
ATOM 2256 C CA . HIS A 1 282 ? -4.691 -16.212 -1.704 1.00 96.81 282 HIS A CA 1
ATOM 2257 C C . HIS A 1 282 ? -3.531 -16.764 -2.556 1.00 96.81 282 HIS A C 1
ATOM 2259 O O . HIS A 1 282 ? -3.000 -17.823 -2.239 1.00 96.81 282 HIS A O 1
ATOM 2265 N N . LEU A 1 283 ? -3.155 -16.080 -3.646 1.00 96.69 283 LEU A N 1
ATOM 2266 C CA . LEU A 1 283 ? -2.014 -16.444 -4.491 1.00 96.69 283 LEU A CA 1
ATOM 2267 C C . LEU A 1 283 ? -0.668 -15.945 -3.942 1.00 96.69 283 LEU A C 1
ATOM 2269 O O . LEU A 1 283 ? 0.374 -16.376 -4.434 1.00 96.69 283 LEU A O 1
ATOM 2273 N N . CYS A 1 284 ? -0.676 -15.019 -2.980 1.00 97.25 284 CYS A N 1
ATOM 2274 C CA . CYS A 1 284 ? 0.536 -14.512 -2.342 1.00 97.25 284 CYS A CA 1
ATOM 2275 C C . CYS A 1 284 ? 1.198 -15.591 -1.468 1.00 97.25 284 CYS A C 1
ATOM 2277 O O . CYS A 1 284 ? 0.522 -16.488 -0.966 1.00 97.25 284 CYS A O 1
ATOM 2279 N N . ASP A 1 285 ? 2.506 -15.469 -1.216 1.00 96.50 285 ASP A N 1
ATOM 2280 C CA . ASP A 1 285 ? 3.210 -16.344 -0.263 1.00 96.50 285 ASP A CA 1
ATOM 2281 C C . ASP A 1 285 ? 2.682 -16.171 1.179 1.00 96.50 285 ASP A C 1
ATOM 2283 O O . ASP A 1 285 ? 2.792 -17.093 1.988 1.00 96.50 285 ASP A O 1
ATOM 2287 N N . GLY A 1 286 ? 2.113 -15.005 1.510 1.00 95.81 286 GLY A N 1
ATOM 2288 C CA . GLY A 1 286 ? 1.488 -14.742 2.806 1.00 95.81 286 GLY A CA 1
ATOM 2289 C C . GLY A 1 286 ? 0.388 -13.680 2.768 1.00 95.81 286 GLY A C 1
ATOM 2290 O O . GLY A 1 286 ? 0.350 -12.815 1.887 1.00 95.81 286 GLY A O 1
ATOM 2291 N N . LEU A 1 287 ? -0.500 -13.731 3.762 1.00 97.75 287 LEU A N 1
ATOM 2292 C CA . LEU A 1 287 ? -1.564 -12.754 3.978 1.00 97.75 287 LEU A CA 1
ATOM 2293 C C . LEU A 1 287 ? -1.521 -12.276 5.430 1.00 97.75 287 LEU A C 1
ATOM 2295 O O . LEU A 1 287 ? -1.565 -13.078 6.360 1.00 97.75 287 LEU A O 1
ATOM 2299 N N . ILE A 1 288 ? -1.451 -10.962 5.614 1.00 97.69 288 ILE A N 1
ATOM 2300 C CA . ILE A 1 288 ? -1.501 -10.301 6.916 1.00 97.69 288 ILE A CA 1
ATOM 2301 C C . ILE A 1 288 ? -2.799 -9.507 7.009 1.00 97.69 288 ILE A C 1
ATOM 2303 O O . ILE A 1 288 ? -3.123 -8.751 6.096 1.00 97.69 288 ILE A O 1
ATOM 2307 N N . ALA A 1 289 ? -3.522 -9.646 8.115 1.00 97.81 289 ALA A N 1
ATOM 2308 C CA . ALA A 1 289 ? -4.725 -8.884 8.423 1.00 97.81 289 ALA A CA 1
ATOM 2309 C C . ALA A 1 289 ? -4.511 -8.018 9.667 1.00 97.81 289 ALA A C 1
ATOM 2311 O O . ALA A 1 289 ? -3.988 -8.490 10.674 1.00 97.81 289 ALA A O 1
ATOM 2312 N N . VAL A 1 290 ? -4.964 -6.763 9.641 1.00 96.19 290 VAL A N 1
ATOM 2313 C CA . VAL A 1 290 ? -4.746 -5.833 10.768 1.00 96.19 290 VAL A CA 1
ATOM 2314 C C . VAL A 1 290 ? -5.663 -6.049 11.977 1.00 96.19 290 VAL A C 1
ATOM 2316 O O . VAL A 1 290 ? -5.581 -5.321 12.967 1.00 96.19 290 VAL A O 1
ATOM 2319 N N . GLY A 1 291 ? -6.545 -7.044 11.917 1.00 96.88 291 GLY A N 1
ATOM 2320 C CA . GLY A 1 291 ? -7.437 -7.404 13.010 1.00 96.88 291 GLY A CA 1
ATOM 2321 C C . GLY A 1 291 ? -8.223 -8.681 12.732 1.00 96.88 291 GLY A C 1
ATOM 2322 O O . GLY A 1 291 ? -8.277 -9.167 11.601 1.00 96.88 291 GLY A O 1
ATOM 2323 N N . ASP A 1 292 ? -8.856 -9.210 13.777 1.00 96.44 292 ASP A N 1
ATOM 2324 C CA . ASP A 1 292 ? -9.612 -10.466 13.717 1.00 96.44 292 ASP A CA 1
ATOM 2325 C C . ASP A 1 292 ? -10.786 -10.411 12.739 1.00 96.44 292 ASP A C 1
ATOM 2327 O O . ASP A 1 292 ? -10.987 -11.359 11.983 1.00 96.44 292 ASP A O 1
ATOM 2331 N N . TYR A 1 293 ? -11.513 -9.289 12.700 1.00 95.81 293 TYR A N 1
ATOM 2332 C CA . TYR A 1 293 ? -12.604 -9.104 11.742 1.00 95.81 293 TYR A CA 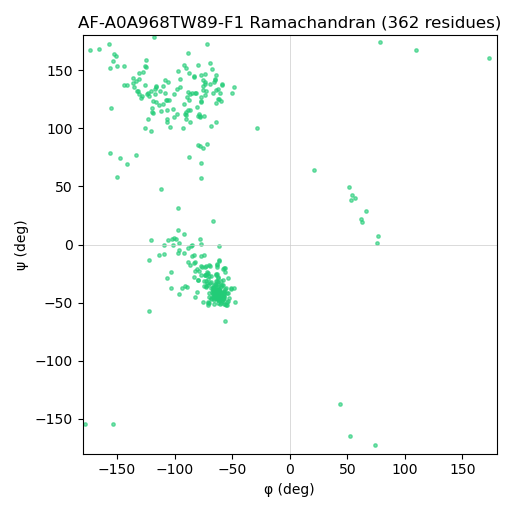1
ATOM 2333 C C . TYR A 1 293 ? -12.094 -9.151 10.305 1.00 95.81 293 TYR A C 1
ATOM 2335 O O . TYR A 1 293 ? -12.611 -9.936 9.522 1.00 95.81 293 TYR A O 1
ATOM 2343 N N . VAL A 1 294 ? -11.013 -8.433 9.984 1.00 97.00 294 VAL A N 1
ATOM 2344 C CA . VAL A 1 294 ? -10.419 -8.460 8.637 1.00 97.00 294 VAL A CA 1
ATOM 2345 C C . VAL A 1 294 ? -9.988 -9.880 8.261 1.00 97.00 294 VAL A C 1
ATOM 2347 O O . VAL A 1 294 ? -10.262 -10.333 7.153 1.00 97.00 294 VAL A O 1
ATOM 2350 N N . ARG A 1 295 ? -9.378 -10.637 9.183 1.00 96.81 295 ARG A N 1
ATOM 2351 C CA . ARG A 1 295 ? -9.067 -12.057 8.942 1.00 96.81 295 ARG A CA 1
ATOM 2352 C C . ARG A 1 295 ? -10.331 -12.842 8.588 1.00 96.81 295 ARG A C 1
ATOM 2354 O O . ARG A 1 295 ? -10.333 -13.574 7.600 1.00 96.81 295 ARG A O 1
ATOM 2361 N N . ASP A 1 296 ? -11.379 -12.722 9.394 1.00 96.12 296 ASP A N 1
ATOM 2362 C CA . ASP A 1 296 ? -12.613 -13.490 9.221 1.00 96.12 296 ASP A CA 1
ATOM 2363 C C . ASP A 1 296 ? -13.385 -13.083 7.954 1.00 96.12 296 ASP A C 1
ATOM 2365 O O . ASP A 1 296 ? -13.969 -13.940 7.293 1.00 96.12 296 ASP A O 1
ATOM 2369 N N . GLU A 1 297 ? -13.320 -11.812 7.561 1.00 97.19 297 GLU A N 1
ATOM 2370 C CA . GLU A 1 297 ? -13.822 -11.291 6.287 1.00 97.19 297 GLU A CA 1
ATOM 2371 C C . GLU A 1 297 ? -13.108 -11.926 5.090 1.00 97.19 297 GLU A C 1
ATOM 2373 O O . GLU A 1 297 ? -13.763 -12.333 4.132 1.00 97.19 297 GLU A O 1
ATOM 2378 N N . PHE A 1 298 ? -11.778 -12.064 5.143 1.00 97.19 298 PHE A N 1
ATOM 2379 C CA . PHE A 1 298 ? -11.023 -12.763 4.099 1.00 97.19 298 PHE A CA 1
ATOM 2380 C C . PHE A 1 298 ? -11.363 -14.254 4.046 1.00 97.19 298 PHE A C 1
ATOM 2382 O O . PHE A 1 298 ? -11.543 -14.783 2.954 1.00 97.19 298 PHE A O 1
ATOM 2389 N N . ARG A 1 299 ? -11.540 -14.926 5.194 1.00 95.94 299 ARG A N 1
ATOM 2390 C CA . ARG A 1 299 ? -12.037 -16.320 5.222 1.00 95.94 299 ARG A CA 1
ATOM 2391 C C . ARG A 1 299 ? -13.416 -16.447 4.575 1.00 95.94 299 ARG A C 1
ATOM 2393 O O . ARG A 1 299 ? -13.693 -17.431 3.904 1.00 95.94 299 ARG A O 1
ATOM 2400 N N . PHE A 1 300 ? -14.273 -15.446 4.753 1.00 96.56 300 PHE A N 1
ATOM 2401 C CA . PHE A 1 300 ? -15.605 -15.423 4.156 1.00 96.56 300 PHE A CA 1
ATOM 2402 C C . PHE A 1 300 ? -15.601 -15.067 2.658 1.00 96.56 300 PHE A C 1
ATOM 2404 O O . PHE A 1 300 ? -16.556 -15.380 1.950 1.00 96.56 300 PHE A O 1
ATOM 2411 N N . LEU A 1 301 ? -14.525 -14.458 2.148 1.00 95.56 301 LEU A N 1
ATOM 2412 C CA . LEU A 1 301 ? -14.431 -13.997 0.762 1.00 95.56 301 LEU A CA 1
ATOM 2413 C C . LEU A 1 301 ? -14.510 -15.139 -0.261 1.00 95.56 301 LEU A C 1
ATOM 2415 O O . LEU A 1 301 ? -15.016 -14.937 -1.360 1.00 95.56 301 LEU A O 1
ATOM 2419 N N . GLY A 1 302 ? -14.023 -16.332 0.083 1.00 94.75 302 GLY A N 1
ATOM 2420 C CA . GLY A 1 302 ? -14.115 -17.504 -0.782 1.00 94.75 302 GLY A CA 1
ATOM 2421 C C . GLY A 1 302 ? -13.351 -18.708 -0.243 1.00 94.75 302 GLY A C 1
ATOM 2422 O O . GLY A 1 302 ? -12.406 -18.563 0.526 1.00 94.75 302 GLY A O 1
ATOM 2423 N N . ARG A 1 303 ? -13.695 -19.908 -0.724 1.00 95.12 303 ARG A N 1
ATOM 2424 C CA . ARG A 1 303 ? -13.094 -21.185 -0.281 1.00 95.12 303 ARG A CA 1
ATOM 2425 C C . ARG A 1 303 ? -11.570 -21.251 -0.343 1.00 95.12 303 ARG A C 1
ATOM 2427 O O . ARG A 1 303 ? -10.944 -21.972 0.420 1.00 95.12 303 ARG A O 1
ATOM 2434 N N . HIS A 1 304 ? -10.957 -20.502 -1.261 1.00 94.94 304 HIS A N 1
ATOM 2435 C CA . HIS A 1 304 ? -9.501 -20.452 -1.401 1.00 94.94 304 HIS A CA 1
ATOM 2436 C C . HIS A 1 304 ? -8.816 -19.885 -0.156 1.00 94.94 304 HIS A C 1
ATOM 2438 O O . HIS A 1 304 ? -7.629 -20.119 0.047 1.00 94.94 304 HIS A O 1
ATOM 2444 N N . PHE A 1 305 ? -9.563 -19.164 0.677 1.00 95.88 305 PHE A N 1
ATOM 2445 C CA . PHE A 1 305 ? -9.080 -18.595 1.915 1.00 95.88 305 PHE A CA 1
ATOM 2446 C C . PHE A 1 305 ? -9.217 -19.536 3.107 1.00 95.88 305 PHE A C 1
ATOM 2448 O O . PHE A 1 305 ? -8.754 -19.152 4.166 1.00 95.88 305 PHE A O 1
ATOM 2455 N N . ASP A 1 306 ? -9.796 -20.736 3.004 1.00 92.88 306 ASP A N 1
ATOM 2456 C CA . ASP A 1 306 ? -10.015 -21.600 4.179 1.00 92.88 306 ASP A CA 1
ATOM 2457 C C . ASP A 1 306 ? -8.722 -22.193 4.747 1.00 92.88 306 ASP A C 1
ATOM 2459 O O . ASP A 1 306 ? -8.572 -22.282 5.964 1.00 92.88 306 ASP A O 1
ATOM 2463 N N . ASP A 1 307 ? -7.759 -22.504 3.879 1.00 88.56 307 ASP A N 1
ATOM 2464 C CA . ASP A 1 307 ? -6.549 -23.241 4.260 1.00 88.56 307 ASP A CA 1
ATOM 2465 C C . ASP A 1 307 ? -5.277 -22.383 4.255 1.00 88.56 307 ASP A C 1
ATOM 2467 O O . ASP A 1 307 ? -4.227 -22.822 4.726 1.00 88.56 307 ASP A O 1
ATOM 2471 N N . ILE A 1 308 ? -5.338 -21.144 3.756 1.00 92.38 308 ILE A N 1
ATOM 2472 C CA . ILE A 1 308 ? -4.152 -20.277 3.733 1.00 92.38 308 ILE A CA 1
ATOM 2473 C C . ILE A 1 308 ? -3.857 -19.728 5.135 1.00 92.38 308 ILE A C 1
ATOM 2475 O O . ILE A 1 308 ? -4.790 -19.390 5.865 1.00 92.38 308 ILE A O 1
ATOM 2479 N N . PRO A 1 309 ? -2.597 -19.600 5.564 1.00 91.31 309 PRO A N 1
ATOM 2480 C CA . PRO A 1 309 ? -2.284 -18.886 6.796 1.00 91.31 309 PRO A CA 1
ATOM 2481 C C . PRO A 1 309 ? -2.609 -17.393 6.628 1.00 91.31 309 PRO A C 1
ATOM 2483 O O . PRO A 1 309 ? -2.222 -16.772 5.640 1.00 91.31 309 PRO A O 1
ATOM 2486 N N . ILE A 1 310 ? -3.347 -16.834 7.593 1.00 96.81 310 ILE A N 1
ATOM 2487 C CA . ILE A 1 310 ? -3.607 -15.393 7.687 1.00 96.81 310 ILE A CA 1
ATOM 2488 C C . ILE A 1 310 ? -3.125 -14.936 9.057 1.00 96.81 310 ILE A C 1
ATOM 2490 O O . ILE A 1 310 ? -3.763 -15.251 10.067 1.00 96.81 310 ILE A O 1
ATOM 2494 N N . ASP A 1 311 ? -2.021 -14.201 9.077 1.00 97.50 311 ASP A N 1
ATOM 2495 C CA . ASP A 1 311 ? -1.440 -13.677 10.307 1.00 97.50 311 ASP A CA 1
ATOM 2496 C C . ASP A 1 311 ? -2.149 -12.387 10.714 1.00 97.50 311 ASP A C 1
ATOM 2498 O O . ASP A 1 311 ? -2.322 -11.471 9.908 1.00 97.50 311 ASP A O 1
ATOM 2502 N N . VAL A 1 312 ? -2.566 -12.299 11.977 1.00 97.38 312 VAL A N 1
ATOM 2503 C CA . VAL A 1 312 ? -3.170 -11.075 12.516 1.00 97.38 312 VAL A CA 1
ATOM 2504 C C . VAL A 1 312 ? -2.071 -10.195 13.098 1.00 97.38 312 VAL A C 1
ATOM 2506 O O . VAL A 1 312 ? -1.442 -10.558 14.092 1.00 97.38 312 VAL A O 1
ATOM 2509 N N . VAL A 1 313 ? -1.849 -9.031 12.490 1.00 94.75 313 VAL A N 1
ATOM 2510 C CA . VAL A 1 313 ? -0.832 -8.059 12.908 1.00 94.75 313 VAL A CA 1
ATOM 2511 C C . VAL A 1 313 ? -1.493 -6.706 13.113 1.00 94.75 313 VAL A C 1
ATOM 2513 O O . VAL A 1 313 ? -1.744 -5.971 12.165 1.00 94.75 313 VAL A O 1
ATOM 2516 N N . TYR A 1 314 ? -1.775 -6.361 14.366 1.00 93.00 314 TYR A N 1
ATOM 2517 C CA . TYR A 1 314 ? -2.410 -5.087 14.685 1.00 93.00 314 TYR A CA 1
ATOM 2518 C C . TYR A 1 314 ? -1.516 -3.897 14.329 1.00 93.00 314 TYR A C 1
ATOM 2520 O O . TYR A 1 314 ? -0.308 -3.900 14.578 1.00 93.00 314 TYR A O 1
ATOM 2528 N N . ASN A 1 315 ? -2.147 -2.839 13.823 1.00 89.25 315 ASN A N 1
ATOM 2529 C CA . ASN A 1 315 ? -1.486 -1.568 13.564 1.00 89.25 315 ASN A CA 1
ATOM 2530 C C . ASN A 1 315 ? -0.994 -0.946 14.879 1.00 89.25 315 ASN A C 1
ATOM 2532 O O . ASN A 1 315 ? -1.774 -0.431 15.682 1.00 89.25 315 ASN A O 1
ATOM 2536 N N . GLY A 1 316 ? 0.317 -1.005 15.102 1.00 82.44 316 GLY A N 1
ATOM 2537 C CA . GLY A 1 316 ? 0.969 -0.359 16.232 1.00 82.44 316 GLY A CA 1
ATOM 2538 C C . GLY A 1 316 ? 1.200 1.122 15.954 1.00 82.44 316 GLY A C 1
ATOM 2539 O O . GLY A 1 316 ? 1.779 1.477 14.931 1.00 82.44 316 GLY A O 1
ATOM 2540 N N . LEU A 1 317 ? 0.799 1.983 16.890 1.00 78.69 317 LEU A N 1
ATOM 2541 C CA . LEU A 1 317 ? 1.168 3.396 16.877 1.00 78.69 317 LEU A CA 1
ATOM 2542 C C . LEU A 1 317 ? 2.177 3.684 17.988 1.00 78.69 317 LEU A C 1
ATOM 2544 O O . LEU A 1 317 ? 2.064 3.136 19.091 1.00 78.69 317 LEU A O 1
ATOM 2548 N N . PRO A 1 318 ? 3.167 4.549 17.732 1.00 77.31 318 PRO A N 1
ATOM 2549 C CA . PRO A 1 318 ? 4.078 4.969 18.775 1.00 77.31 318 PRO A CA 1
ATOM 2550 C C . PRO A 1 318 ? 3.321 5.753 19.854 1.00 77.31 318 PRO A C 1
ATOM 2552 O O . PRO A 1 318 ? 2.536 6.659 19.577 1.00 77.31 318 PRO A O 1
ATOM 2555 N N . VAL A 1 319 ? 3.570 5.405 21.115 1.00 80.88 319 VAL A N 1
ATOM 2556 C CA . VAL A 1 319 ? 2.951 6.089 22.252 1.00 80.88 319 VAL A CA 1
ATOM 2557 C C . VAL A 1 319 ? 3.686 7.402 22.496 1.00 80.88 319 VAL A C 1
ATOM 2559 O O . VAL A 1 319 ? 4.834 7.395 22.937 1.00 80.88 319 VAL A O 1
ATOM 2562 N N . ILE A 1 320 ? 3.011 8.526 22.249 1.00 81.19 320 ILE A N 1
ATOM 2563 C CA . ILE A 1 320 ? 3.502 9.853 22.634 1.00 81.19 320 ILE A CA 1
ATOM 2564 C C . ILE A 1 320 ? 3.189 10.063 24.125 1.00 81.19 320 ILE A C 1
ATOM 2566 O O . ILE A 1 320 ? 2.013 10.046 24.510 1.00 81.19 320 ILE A O 1
ATOM 2570 N N . PRO A 1 321 ? 4.199 10.255 24.995 1.00 80.75 321 PRO A N 1
ATOM 2571 C CA . PRO A 1 321 ? 3.962 10.482 26.414 1.00 80.75 321 PRO A CA 1
ATOM 2572 C C . PRO A 1 321 ? 3.119 11.740 26.645 1.00 80.75 321 PRO A C 1
ATOM 2574 O O . PRO A 1 321 ? 3.423 12.817 26.139 1.00 80.75 321 PRO A O 1
ATOM 2577 N N . CYS A 1 322 ? 2.069 11.617 27.456 1.00 86.88 322 CYS A N 1
ATOM 2578 C CA . CYS A 1 322 ? 1.174 12.722 27.779 1.00 86.88 322 CYS A CA 1
ATOM 2579 C C . CYS A 1 322 ? 1.131 12.935 29.295 1.00 86.88 322 CYS A C 1
ATOM 2581 O O . CYS A 1 322 ? 0.872 12.005 30.060 1.00 86.88 322 CYS A O 1
ATOM 2583 N N . THR A 1 323 ? 1.371 14.169 29.743 1.00 91.75 323 THR A N 1
ATOM 2584 C CA . THR A 1 323 ? 1.353 14.520 31.171 1.00 91.75 323 THR A CA 1
ATOM 2585 C C . THR A 1 323 ? -0.044 14.949 31.611 1.00 91.75 323 THR A C 1
ATOM 2587 O O . THR A 1 323 ? -0.798 15.532 30.828 1.00 91.75 323 THR A O 1
ATOM 2590 N N . MET A 1 324 ? -0.382 14.755 32.889 1.00 94.69 324 MET A N 1
ATOM 2591 C CA . MET A 1 324 ? -1.649 15.259 33.443 1.00 94.69 324 MET A CA 1
ATOM 2592 C C . MET A 1 324 ? -1.814 16.769 33.243 1.00 94.69 324 MET A C 1
ATOM 2594 O O . MET A 1 324 ? -2.901 17.219 32.889 1.00 94.69 324 MET A O 1
ATOM 2598 N N . LYS A 1 325 ? -0.721 17.534 33.362 1.00 94.94 325 LYS A N 1
ATOM 2599 C CA . LYS A 1 325 ? -0.703 18.975 33.083 1.00 94.94 325 LYS A CA 1
ATOM 2600 C C . LYS A 1 325 ? -1.099 19.280 31.634 1.00 94.94 325 LYS A C 1
ATOM 2602 O O . LYS A 1 325 ? -1.942 20.140 31.411 1.00 94.94 325 LYS A O 1
ATOM 2607 N N . SER A 1 326 ? -0.545 18.556 30.656 1.00 92.06 326 SER A N 1
ATOM 2608 C CA . SER A 1 326 ? -0.904 18.740 29.239 1.00 92.06 326 SER A CA 1
ATOM 2609 C C . SER A 1 326 ? -2.360 18.363 28.937 1.00 92.06 326 SER A C 1
ATOM 2611 O O . SER A 1 326 ? -3.030 19.071 28.183 1.00 92.06 326 SER A O 1
ATOM 2613 N N . LYS A 1 327 ? -2.892 17.316 29.588 1.00 92.12 327 LYS A N 1
ATOM 2614 C CA . LYS A 1 327 ? -4.312 16.939 29.478 1.00 92.12 327 LYS A CA 1
ATOM 2615 C C . LYS A 1 327 ? -5.228 18.016 30.053 1.00 92.12 327 LYS A C 1
ATOM 2617 O O . LYS A 1 327 ? -6.206 18.383 29.411 1.00 92.12 327 LYS A O 1
ATOM 2622 N N . GLN A 1 328 ? -4.902 18.540 31.236 1.00 93.94 328 GLN A N 1
ATOM 2623 C CA . GLN A 1 328 ? -5.662 19.617 31.876 1.00 93.94 328 GLN A CA 1
ATOM 2624 C C . GLN A 1 328 ? -5.631 20.897 31.043 1.00 93.94 328 GLN A C 1
ATOM 2626 O O . GLN A 1 328 ? -6.683 21.476 30.814 1.00 93.94 328 GLN A O 1
ATOM 2631 N N . ALA A 1 329 ? -4.465 21.291 30.525 1.00 94.50 329 ALA A N 1
ATOM 2632 C CA . ALA A 1 329 ? -4.348 22.451 29.645 1.00 94.50 329 ALA A CA 1
ATOM 2633 C C . ALA A 1 329 ? -5.215 22.301 28.382 1.00 94.50 329 ALA A C 1
ATOM 2635 O O . ALA A 1 329 ? -6.011 23.186 28.082 1.00 94.50 329 ALA A O 1
ATOM 2636 N N . SER A 1 330 ? -5.139 21.154 27.697 1.00 92.81 330 SER A N 1
ATOM 2637 C CA . SER A 1 330 ? -5.950 20.882 26.496 1.00 92.81 330 SER A CA 1
ATOM 2638 C C . SER A 1 330 ? -7.452 20.878 26.804 1.00 92.81 330 SER A C 1
ATOM 2640 O O . SER A 1 330 ? -8.258 21.419 26.049 1.00 92.81 330 SER A O 1
ATOM 2642 N N . ARG A 1 331 ? -7.839 20.311 27.953 1.00 93.12 331 ARG A N 1
ATOM 2643 C CA . ARG A 1 331 ? -9.221 20.331 28.441 1.00 93.12 331 ARG A CA 1
ATOM 2644 C C . ARG A 1 331 ? -9.702 21.755 28.713 1.00 93.12 331 ARG A C 1
ATOM 2646 O O . ARG A 1 331 ? -10.789 22.102 28.264 1.00 93.12 331 ARG A O 1
ATOM 2653 N N . THR A 1 332 ? -8.910 22.569 29.412 1.00 94.81 332 THR A N 1
ATOM 2654 C CA . THR A 1 332 ? -9.233 23.976 29.683 1.00 94.81 332 THR A CA 1
ATOM 2655 C C . THR A 1 332 ? -9.415 24.744 28.380 1.00 94.81 332 THR A C 1
ATOM 2657 O O . THR A 1 332 ? -10.416 25.430 28.242 1.00 94.81 332 THR A O 1
ATOM 2660 N N . MET A 1 333 ? -8.542 24.549 27.386 1.00 95.62 333 MET A N 1
ATOM 2661 C CA . MET A 1 333 ? -8.683 25.191 26.073 1.00 95.62 333 MET A CA 1
ATOM 2662 C C . MET A 1 333 ? -10.020 24.862 25.392 1.00 95.62 333 MET A C 1
ATOM 2664 O O . MET A 1 333 ? -10.698 25.765 24.906 1.00 95.62 333 MET A O 1
ATOM 2668 N N . LEU A 1 334 ? -10.426 23.587 25.374 1.00 94.94 334 LEU A N 1
ATOM 2669 C CA . LEU A 1 334 ? -11.707 23.173 24.786 1.00 94.94 334 LEU A CA 1
ATOM 2670 C C . LEU A 1 334 ? -12.911 23.703 25.575 1.00 94.94 334 LEU A C 1
ATOM 2672 O O . LEU A 1 334 ? -13.923 24.071 24.980 1.00 94.94 334 LEU A O 1
ATOM 2676 N N . GLN A 1 335 ? -12.809 23.763 26.903 1.00 95.38 335 GLN A N 1
ATOM 2677 C CA . GLN A 1 335 ? -13.846 24.339 27.757 1.00 95.38 335 GLN A CA 1
ATOM 2678 C C . GLN A 1 335 ? -13.988 25.849 27.546 1.00 95.38 335 GLN A C 1
ATOM 2680 O O . GLN A 1 335 ? -15.106 26.318 27.376 1.00 95.38 335 GLN A O 1
ATOM 2685 N N . ASP A 1 336 ? -12.878 26.590 27.505 1.00 95.62 336 ASP A N 1
ATOM 2686 C CA . ASP A 1 336 ? -12.865 28.035 27.254 1.00 95.62 336 ASP A CA 1
ATOM 2687 C C . ASP A 1 336 ? -13.442 28.350 25.868 1.00 95.62 336 ASP A C 1
ATOM 2689 O O . ASP A 1 336 ? -14.189 29.313 25.695 1.00 95.62 336 ASP A O 1
ATOM 2693 N N . TYR A 1 337 ? -13.110 27.527 24.868 1.00 95.88 337 TYR A N 1
ATOM 2694 C CA . TYR A 1 337 ? -13.690 27.629 23.532 1.00 95.88 337 TYR A CA 1
ATOM 2695 C C . TYR A 1 337 ? -15.203 27.373 23.552 1.00 95.88 337 TYR A C 1
ATOM 2697 O O . TYR A 1 337 ? -15.964 28.157 22.989 1.00 95.88 337 TYR A O 1
ATOM 2705 N N . SER A 1 338 ? -15.643 26.320 24.246 1.00 95.50 338 SER A N 1
ATOM 2706 C CA . SER A 1 338 ? -17.065 25.982 24.386 1.00 95.50 338 SER A CA 1
ATOM 2707 C C . SER A 1 338 ? -17.845 27.082 25.109 1.00 95.50 338 SER A C 1
ATOM 2709 O O . SER A 1 338 ? -18.940 27.425 24.683 1.00 95.50 338 SER A O 1
ATOM 2711 N N . GLU A 1 339 ? -17.268 27.689 26.146 1.00 96.38 339 GLU A N 1
ATOM 2712 C CA . GLU A 1 339 ? -17.875 28.788 26.904 1.00 96.38 339 GLU A CA 1
ATOM 2713 C C . GLU A 1 339 ? -18.051 30.042 26.047 1.00 96.38 339 GLU A C 1
ATOM 2715 O O . GLU A 1 339 ? -19.115 30.656 26.062 1.00 96.38 339 GLU A O 1
ATOM 2720 N N . LYS A 1 340 ? -17.055 30.374 25.219 1.00 97.06 340 LYS A N 1
ATOM 2721 C CA . LYS A 1 340 ? -17.169 31.471 24.248 1.00 97.06 340 LYS A CA 1
ATOM 2722 C C . LYS A 1 340 ? -18.207 31.193 23.162 1.00 97.06 340 LYS A C 1
ATOM 2724 O O . LYS A 1 340 ? -18.872 32.124 22.721 1.00 97.06 340 LYS A O 1
ATOM 2729 N N . LEU A 1 341 ? -18.316 29.944 22.708 1.00 96.69 341 LEU A N 1
ATOM 2730 C CA . LEU A 1 341 ? -19.202 29.564 21.608 1.00 96.69 341 LEU A CA 1
ATOM 2731 C C . LEU A 1 341 ? -20.662 29.387 22.051 1.00 96.69 341 LEU A C 1
ATOM 2733 O O . LEU A 1 341 ? -21.572 29.777 21.327 1.00 96.69 341 LEU A O 1
ATOM 2737 N N . LEU A 1 342 ? -20.883 28.779 23.218 1.00 95.50 342 LEU A N 1
ATOM 2738 C CA . LEU A 1 342 ? -22.195 28.321 23.690 1.00 95.50 342 LEU A CA 1
ATOM 2739 C C . LEU A 1 342 ? -22.702 29.093 24.918 1.00 95.50 342 LEU A C 1
ATOM 2741 O O . LEU A 1 342 ? -23.841 28.893 25.331 1.00 95.50 342 LEU A O 1
ATOM 2745 N N . GLY A 1 343 ? -21.871 29.943 25.531 1.00 96.12 343 GLY A N 1
ATOM 2746 C CA . GLY A 1 343 ? -22.218 30.699 26.739 1.00 96.12 343 GLY A CA 1
ATOM 2747 C C . GLY A 1 343 ? -22.191 29.884 28.037 1.00 96.12 343 GLY A C 1
ATOM 2748 O O . GLY A 1 343 ? -22.605 30.393 29.076 1.00 96.12 343 GLY A O 1
ATOM 2749 N N . TYR A 1 344 ? -21.721 28.632 28.007 1.00 95.50 344 TYR A N 1
ATOM 2750 C CA . TYR A 1 344 ? -21.558 27.803 29.202 1.00 95.50 344 TYR A CA 1
ATOM 2751 C C . TYR A 1 344 ? -20.316 26.914 29.124 1.00 95.50 344 TYR A C 1
ATOM 2753 O O . TYR A 1 344 ? -19.869 26.511 28.048 1.00 95.50 344 TYR A O 1
ATOM 2761 N N . ARG A 1 345 ? -19.776 26.565 30.295 1.00 95.50 345 ARG A N 1
ATOM 2762 C CA . ARG A 1 345 ? -18.576 25.740 30.424 1.00 95.50 345 ARG A CA 1
ATOM 2763 C C . ARG A 1 345 ? -18.936 24.270 30.693 1.00 95.50 345 ARG A C 1
ATOM 2765 O O . ARG A 1 345 ? -19.426 23.970 31.781 1.00 95.50 345 ARG A O 1
ATOM 2772 N N . PRO A 1 346 ? -18.685 23.329 29.765 1.00 93.62 346 PRO A N 1
ATOM 2773 C CA . PRO A 1 346 ? -19.045 21.926 29.962 1.00 93.62 346 PRO A CA 1
ATOM 2774 C C . PRO A 1 346 ? -18.125 21.216 30.966 1.00 93.62 346 PRO A C 1
ATOM 2776 O O . PRO A 1 346 ? -16.898 21.339 30.918 1.00 93.62 346 PRO A O 1
ATOM 2779 N N . GLU A 1 347 ? -18.710 20.392 31.835 1.00 91.44 347 GLU A N 1
ATOM 2780 C CA . GLU A 1 347 ? -17.969 19.519 32.758 1.00 91.44 347 GLU A CA 1
ATOM 2781 C C . GLU A 1 347 ? -17.456 18.244 32.080 1.00 91.44 347 GLU A C 1
ATOM 2783 O O . GLU A 1 347 ? -16.407 17.713 32.443 1.00 91.44 347 GLU A O 1
ATOM 2788 N N . VAL A 1 348 ? -18.162 17.747 31.069 1.00 91.56 348 VAL A N 1
ATOM 2789 C CA . VAL A 1 348 ? -17.770 16.556 30.313 1.00 91.56 348 VAL A CA 1
ATOM 2790 C C . VAL A 1 348 ? -17.690 16.923 28.841 1.00 91.56 348 VAL A C 1
ATOM 2792 O O . VAL A 1 348 ? -18.611 17.513 28.286 1.00 91.56 348 VAL A O 1
ATOM 2795 N N . LEU A 1 349 ? -16.563 16.577 28.222 1.00 89.38 349 LEU A N 1
ATOM 2796 C CA . LEU A 1 349 ? -16.322 16.743 26.796 1.00 89.38 349 LEU A CA 1
ATOM 2797 C C . LEU A 1 349 ? -16.247 15.350 26.179 1.00 89.38 349 LEU A C 1
ATOM 2799 O O . LEU A 1 349 ? -15.344 14.581 26.509 1.00 89.38 349 LEU A O 1
ATOM 2803 N N . MET A 1 350 ? -17.204 15.034 25.312 1.00 91.25 350 MET A N 1
ATOM 2804 C CA . MET A 1 350 ? -17.192 13.829 24.488 1.00 91.25 350 MET A CA 1
ATOM 2805 C C . MET A 1 350 ? -16.909 14.247 23.051 1.00 91.25 350 MET A C 1
ATOM 2807 O O . MET A 1 350 ? -17.538 15.172 22.541 1.00 91.25 350 MET A O 1
ATOM 2811 N N . THR A 1 351 ? -15.949 13.591 22.408 1.00 88.12 351 THR A N 1
ATOM 2812 C CA . THR A 1 351 ? -15.579 13.875 21.022 1.00 88.12 351 THR A CA 1
ATOM 2813 C C . THR A 1 351 ? -15.642 12.596 20.201 1.00 88.12 351 THR A C 1
ATOM 2815 O O . THR A 1 351 ? -15.189 11.539 20.635 1.00 88.12 351 THR A O 1
ATOM 2818 N N . HIS A 1 352 ? -16.198 12.705 18.997 1.00 90.25 352 HIS A N 1
ATOM 2819 C CA . HIS A 1 352 ? -16.179 11.654 17.989 1.00 90.25 352 HIS A CA 1
ATOM 2820 C C . HIS A 1 352 ? -15.481 12.223 16.751 1.00 90.25 352 HIS A C 1
ATOM 2822 O O . HIS A 1 352 ? -16.071 12.984 15.990 1.00 90.25 352 HIS A O 1
ATOM 2828 N N . ILE A 1 353 ? -14.186 11.928 16.607 1.00 88.38 353 ILE A N 1
ATOM 2829 C CA . ILE A 1 353 ? -13.335 12.480 15.543 1.00 88.38 353 ILE A CA 1
ATOM 2830 C C . ILE A 1 353 ? -13.066 11.382 14.526 1.00 88.38 353 ILE A C 1
ATOM 2832 O O . ILE A 1 353 ? -12.437 10.376 14.846 1.00 88.38 353 ILE A O 1
ATOM 2836 N N . THR A 1 354 ? -13.552 11.569 13.305 1.00 88.06 354 THR A N 1
ATOM 2837 C CA . THR A 1 354 ? -13.440 10.568 12.247 1.00 88.06 354 THR A CA 1
ATOM 2838 C C . THR A 1 354 ? -13.760 11.174 10.879 1.00 88.06 354 THR A C 1
ATOM 2840 O O . THR A 1 354 ? -14.275 12.288 10.786 1.00 88.06 354 THR A O 1
ATOM 2843 N N . ARG A 1 355 ? -13.456 10.438 9.805 1.00 83.50 355 ARG A N 1
ATOM 2844 C CA . ARG A 1 355 ? -13.909 10.774 8.447 1.00 83.50 355 ARG A CA 1
ATOM 2845 C C . ARG A 1 355 ? -15.445 10.691 8.377 1.00 83.50 355 ARG A C 1
ATOM 2847 O O . ARG A 1 355 ? -16.009 9.799 9.016 1.00 83.50 355 ARG A O 1
ATOM 2854 N N . PRO A 1 356 ? -16.116 11.547 7.587 1.00 84.38 356 PRO A N 1
ATOM 2855 C CA . PRO A 1 356 ? -17.574 11.576 7.482 1.00 84.38 356 PRO A CA 1
ATOM 2856 C C . PRO A 1 356 ? -18.094 10.426 6.601 1.00 84.38 356 PRO A C 1
ATOM 2858 O O . PRO A 1 356 ? -18.544 10.641 5.481 1.00 84.38 356 PRO A O 1
ATOM 2861 N N . VAL A 1 357 ? -17.993 9.190 7.091 1.00 81.44 357 VAL A N 1
ATOM 2862 C CA . VAL A 1 357 ? -18.473 7.982 6.401 1.00 81.44 357 VAL A CA 1
ATOM 2863 C C . VAL A 1 357 ? -19.385 7.170 7.320 1.00 81.44 357 VAL A C 1
ATOM 2865 O O . VAL A 1 357 ? -19.204 7.173 8.539 1.00 81.44 357 VAL A O 1
ATOM 2868 N N . ILE A 1 358 ? -20.368 6.477 6.735 1.00 80.62 358 ILE A N 1
ATOM 2869 C CA . ILE A 1 358 ? -21.438 5.765 7.462 1.00 80.62 358 ILE A CA 1
ATOM 2870 C C . ILE A 1 358 ? -20.865 4.732 8.437 1.00 80.62 358 ILE A C 1
ATOM 2872 O O . ILE A 1 358 ? -21.268 4.680 9.597 1.00 80.62 358 ILE A O 1
ATOM 2876 N N . SER A 1 359 ? -19.836 3.998 8.007 1.00 80.25 359 SER A N 1
ATOM 2877 C CA . SER A 1 359 ? -19.117 2.982 8.792 1.00 80.25 359 SER A CA 1
ATOM 2878 C C . SER A 1 359 ? -18.424 3.520 10.055 1.00 80.25 359 SER A C 1
ATOM 2880 O O . SER A 1 359 ? -17.799 2.769 10.801 1.00 80.25 359 SER A O 1
ATOM 2882 N N . LYS A 1 360 ? -18.508 4.828 10.326 1.00 86.38 360 LYS A N 1
ATOM 2883 C CA . LYS A 1 360 ? -18.002 5.451 11.552 1.00 86.38 360 LYS A CA 1
ATOM 2884 C C . LYS A 1 360 ? -19.083 5.754 12.577 1.00 86.38 360 LYS A C 1
ATOM 2886 O O . LYS A 1 360 ? -18.744 6.246 13.641 1.00 86.38 360 LYS A O 1
ATOM 2891 N N . GLY A 1 361 ? -20.352 5.455 12.300 1.00 82.56 361 GLY A N 1
ATOM 2892 C CA . GLY A 1 361 ? -21.430 5.595 13.283 1.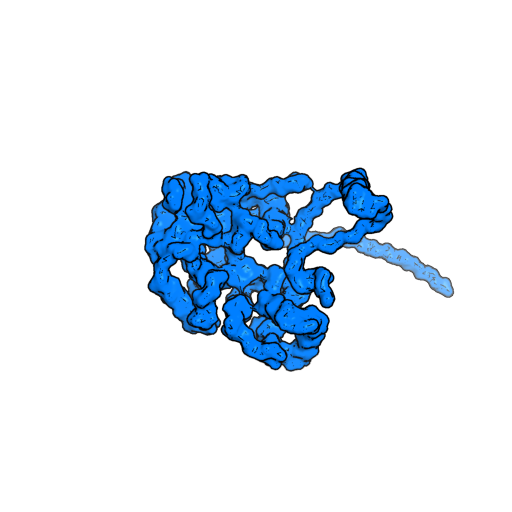00 82.56 361 GLY A CA 1
ATOM 2893 C C . GLY A 1 361 ? -21.705 7.046 13.692 1.00 82.56 361 GLY A C 1
ATOM 2894 O O . GLY A 1 361 ? -22.104 7.300 14.826 1.00 82.56 361 GLY A O 1
ATOM 2895 N N . LEU A 1 362 ? -21.443 8.006 12.795 1.00 77.44 362 LEU A N 1
ATOM 2896 C CA . LEU A 1 362 ? -21.770 9.424 12.999 1.00 77.44 362 LEU A CA 1
ATOM 2897 C C . LEU A 1 362 ? -23.245 9.746 12.712 1.00 77.44 362 LEU A C 1
ATOM 2899 O O . LEU A 1 362 ? -23.741 10.766 13.182 1.00 77.44 362 LEU A O 1
ATOM 2903 N N . LEU A 1 363 ? -23.926 8.906 11.932 1.00 64.81 363 LEU A N 1
ATOM 2904 C CA . LEU A 1 363 ? -25.317 9.075 11.519 1.00 64.81 363 LEU A CA 1
ATOM 2905 C C . LEU A 1 363 ? -26.037 7.731 11.678 1.00 64.81 363 LEU A C 1
ATOM 2907 O O . LEU A 1 363 ? -25.475 6.696 11.316 1.00 64.81 363 LEU A O 1
ATOM 2911 N N . ALA A 1 364 ? -27.244 7.778 12.239 1.00 52.00 364 ALA A N 1
ATOM 2912 C CA . ALA A 1 364 ? -28.227 6.700 12.250 1.00 52.00 364 ALA A CA 1
ATOM 2913 C C . ALA A 1 364 ? -29.396 7.094 11.346 1.00 52.00 364 ALA A C 1
ATOM 2915 O O . ALA A 1 364 ? -29.712 8.311 11.325 1.00 52.00 364 ALA A O 1
#

Solvent-accessible surface area (backbone atoms only — not comparable to full-atom values): 20824 Å² total; per-residue (Å²): 140,86,83,83,80,86,78,84,80,82,80,93,81,78,76,89,87,70,84,69,88,73,66,86,83,82,43,39,30,37,36,40,26,28,85,38,50,55,56,69,84,58,69,64,27,56,37,48,52,35,43,52,33,28,70,73,46,55,72,47,37,73,43,44,35,28,28,24,68,54,88,53,91,77,58,86,49,70,51,55,70,50,34,84,64,24,46,67,38,31,22,65,86,72,73,43,57,78,74,69,49,54,86,58,45,46,62,54,26,67,71,40,42,30,47,50,36,32,31,39,32,56,44,66,56,86,87,48,103,40,58,27,66,34,35,36,41,30,35,37,47,90,44,61,36,63,72,59,51,53,51,50,45,48,52,41,25,77,76,69,66,41,67,52,88,76,33,64,88,38,62,79,55,42,43,30,55,53,40,12,64,59,49,54,54,49,53,59,55,77,49,57,78,86,46,52,57,22,40,36,33,13,44,41,58,56,13,38,46,32,44,52,50,42,61,69,78,34,70,77,55,34,44,31,32,34,39,32,82,62,51,67,55,54,52,50,56,27,68,74,37,98,53,25,64,70,43,47,57,52,50,50,54,58,30,53,81,68,76,44,32,44,48,78,76,75,42,80,54,83,83,36,56,57,38,59,44,52,74,51,42,71,74,37,81,33,35,36,14,40,37,71,64,44,43,52,50,50,42,33,60,32,79,74,36,69,81,55,73,67,47,72,51,64,81,60,72,79,83,68,87,77,52,71,68,58,52,51,52,54,50,50,54,53,28,55,50,38,24,73,73,72,76,49,70,66,91,73,88,86,84,87,88,75,73,100,45,69,93,66,68,82,65,133

Nearest PDB structures (foldseek):
  4qlb-assembly1_A  TM=7.532E-01  e=2.391E-10  Caenorhabditis elegans
  4qlb-assembly2_B  TM=7.183E-01  e=1.306E-09  Caenorhabditis elegans
  6agq-assembly1_C  TM=3.349E-01  e=6.233E-02  Paenibacillus sp. R4
  3our-assembly1_A  TM=3.638E-01  e=2.801E+00  Vibrio vulnificus CMCP6
  6qg9-assembly9_I  TM=2.474E-01  e=2.090E+00  Piscinibacter sakaiensis

pLDDT: mean 88.48, std 15.99, range [30.08, 98.38]

Radius of gyration: 24.44 Å; Cα contacts (8 Å, |Δi|>4): 560; chains: 1; bounding box: 56×65×87 Å

Secondary structure (DSSP, 8-state):
---PPPPPPPP----------PPTT--EEEEEE-TTSSS--SHHHHHHHHHHT-HHHHHHEEEEEEEEE---TT-SSGGGGG-TTEEEEEETTTTEETT--HHHHHHHHHHHT--EEEEEEEE--TT-S--EEEEEEEE-SSS--HHHHHHHHHHHHHHH---GGGTTT-HHHHHHHHHHHHHHHHHHHHS-GGG-SEEEEEEGGGGHHHHHHHHHH-TTTEEEEEEESS-HHHHHHHHHSTTHHHHHHHHHHHHHHTT--HHHHH---TT-HHHHHHTTGGGSSEEEESSHHHHHHHHHH-GGGSSS-EEE-----------HHHHHHHHHHHHHHHHHHHSS--S--------S-GGGSS--

Foldseek 3Di:
DDDDDDDDDDDPDCDPPPPDDDDPPQAAAAEEEDQPLAPCPDDVVLLVLQQQQDPVNVSRHPAYEYEYAFPPPPDPDPQCRNPPQWGWCDWPVVRHHNPVLCVQQVVLCVVFVKIKIKTKHKRDDPLDPTIGMHIYIHIHLVTTDVVVLVVLCVLCCVPVVQNCVLPVVPPLLSSLSSRAPSVLSVVVSPDDPVNPQHEYEYEALSCLSNLVVDVSVHPGNYAYEYEPAAQPVLCCVQQVDPCHPVVSVVQLVVCVVVVAADCRRVNDPSSPNSLSRLLRNLSGNYYEYQDPVRLSNNVRSDPSSVPGDYHHHHRDGDDNDDDPVNVVVVLVVVQVVCCVVPVHGDPDDDDQDDDPGVNSVPDD